Protein AF-A0A257LZZ6-F1 (afdb_monomer_lite)

Foldseek 3Di:
DKDWADDDDDDPKTWTGDQPDTDDIDQQFDKDWPFQLLLLLLLQLVLVCVVVVLDDQQDFLCVLVVVCVPPPQNRRAGLQLLQQQQSQFDQCCPPQPPDQDQQNLVSLVPTDGRDGRQFARAHHQSSQSVSLVSVCSSVDPDAPLNSSQPVPQVLLPHHSFQFDDHNVRRGRSRTTGMGGNVSSVSSSSCVLQLLVQHHGSNGGSVSSCSQQQYGLNARQGGSQKGFQQCLCQADADDVVVANPPTDGSVNRVRYGNHNVDDRRDIDRDRDPD

Secondary structure (DSSP, 8-state):
---EE---SS-S-EEEEETTEEEEEESTT--EE-GGGHHHHHHHHHHHHHHTTS--TTS-GGGT-GGGTT-TTGGG--HHHHHTT-S-B---HHHHHSS--S-HHHHHHTPPB-S-TTT-----HHHHHHHHHHHHHHHTTS-HHHHHIIIIIGGGTPPPPPB-B-TT--B-TTT-BEE-HHHHHHHHHHHHHHHTT--BTTB-HHHHHHHTPPPSS-TTEETTEEE-TTTTTSEE--SGGGTTTTPPHHHHHHEES-TTS-TT-EE------

pLDDT: mean 91.51, std 11.5, range [37.78, 98.88]

Radius of gyration: 17.65 Å; chains: 1; bounding box: 39×39×47 Å

Structure (mmCIF, N/CA/C/O backbone):
data_AF-A0A257LZZ6-F1
#
_entry.id   AF-A0A257LZZ6-F1
#
loop_
_atom_site.group_PDB
_atom_site.id
_atom_site.type_symbol
_atom_site.label_atom_id
_atom_site.label_alt_id
_atom_site.label_comp_id
_atom_site.label_asym_id
_atom_site.label_entity_id
_atom_site.label_seq_id
_atom_site.pdbx_PDB_ins_code
_atom_site.Cartn_x
_atom_site.Cartn_y
_atom_site.Cartn_z
_atom_site.occupancy
_atom_site.B_iso_or_equiv
_atom_site.auth_seq_id
_atom_site.auth_comp_id
_atom_site.auth_asym_id
_atom_site.auth_atom_id
_atom_site.pdbx_PDB_model_num
ATOM 1 N N . MET A 1 1 ? 8.844 -12.441 -16.580 1.00 43.81 1 MET A N 1
ATOM 2 C CA . MET A 1 1 ? 8.135 -11.161 -16.367 1.00 43.81 1 MET A CA 1
ATOM 3 C C . MET A 1 1 ? 9.007 -10.015 -16.877 1.00 43.81 1 MET A C 1
ATOM 5 O O . MET A 1 1 ? 10.135 -9.886 -16.414 1.00 43.81 1 MET A O 1
ATOM 9 N N . LEU A 1 2 ? 8.527 -9.254 -17.862 1.00 38.97 2 LEU A N 1
ATOM 10 C CA . LEU A 1 2 ? 9.162 -8.025 -18.355 1.00 38.97 2 LEU A CA 1
ATOM 11 C C . LEU A 1 2 ? 8.717 -6.875 -17.432 1.00 38.97 2 LEU A C 1
ATOM 13 O O . LEU A 1 2 ? 7.509 -6.648 -17.346 1.00 38.97 2 LEU A O 1
ATOM 17 N N . PRO A 1 3 ? 9.602 -6.164 -16.712 1.00 49.88 3 PRO A N 1
ATOM 18 C CA . PRO A 1 3 ? 9.219 -4.892 -16.119 1.00 49.88 3 PRO A CA 1
ATOM 19 C C . PRO A 1 3 ? 8.982 -3.904 -17.267 1.00 49.88 3 PRO A C 1
ATOM 21 O O . PRO A 1 3 ? 9.911 -3.546 -17.985 1.00 49.88 3 PRO A O 1
ATOM 24 N N . GLY A 1 4 ? 7.739 -3.489 -17.478 1.00 44.94 4 GLY A N 1
ATOM 25 C CA . GLY A 1 4 ? 7.390 -2.422 -18.410 1.00 44.94 4 GLY A CA 1
ATOM 26 C C . GLY A 1 4 ? 6.674 -1.318 -17.653 1.00 44.94 4 GLY A C 1
ATOM 27 O O . GLY A 1 4 ? 5.689 -1.585 -16.968 1.00 44.94 4 GLY A O 1
ATOM 28 N N . ILE A 1 5 ? 7.163 -0.087 -17.759 1.00 53.78 5 ILE A N 1
ATOM 29 C CA . ILE A 1 5 ? 6.427 1.101 -17.328 1.00 53.78 5 ILE A CA 1
ATOM 30 C C . ILE A 1 5 ? 5.729 1.623 -18.574 1.00 53.78 5 ILE A C 1
ATOM 32 O O . ILE A 1 5 ? 6.372 2.204 -19.446 1.00 53.78 5 ILE A O 1
ATOM 36 N N . ALA A 1 6 ? 4.425 1.386 -18.678 1.00 48.41 6 ALA A N 1
ATOM 37 C CA . ALA A 1 6 ? 3.605 1.979 -19.723 1.00 48.41 6 ALA A CA 1
ATOM 38 C C . ALA A 1 6 ? 3.089 3.338 -19.238 1.00 48.41 6 ALA A C 1
ATOM 40 O O . ALA A 1 6 ? 2.441 3.423 -18.196 1.00 48.41 6 ALA A O 1
ATOM 41 N N . ALA A 1 7 ? 3.372 4.402 -19.988 1.00 42.12 7 ALA A N 1
ATOM 42 C CA . ALA A 1 7 ? 2.727 5.690 -19.782 1.00 42.12 7 ALA A CA 1
ATOM 43 C C . ALA A 1 7 ? 1.395 5.706 -20.544 1.00 42.12 7 ALA A C 1
ATOM 45 O O . ALA A 1 7 ? 1.380 5.765 -21.771 1.00 42.12 7 ALA A O 1
ATOM 46 N N . GLY A 1 8 ? 0.283 5.669 -19.815 1.00 37.78 8 GLY A N 1
ATOM 47 C CA . GLY A 1 8 ? -1.014 6.144 -20.291 1.00 37.78 8 GLY A CA 1
ATOM 48 C C . GLY A 1 8 ? -1.384 7.406 -19.513 1.00 37.78 8 GLY A C 1
ATOM 49 O O . GLY A 1 8 ? -1.140 7.461 -18.314 1.00 37.78 8 GLY A O 1
ATOM 50 N N . PHE A 1 9 ? -1.931 8.419 -20.190 1.00 42.53 9 PHE A N 1
ATOM 51 C CA . PHE A 1 9 ? -2.562 9.603 -19.577 1.00 42.53 9 PHE A CA 1
ATOM 52 C C . PHE A 1 9 ? -1.667 10.472 -18.662 1.00 42.53 9 PHE A C 1
ATOM 54 O O . PHE A 1 9 ? -1.908 10.611 -17.469 1.00 42.53 9 PHE A O 1
ATOM 61 N N . GLY A 1 10 ? -0.654 11.134 -19.236 1.00 51.00 10 GLY A N 1
ATOM 62 C CA . GLY A 1 10 ? 0.081 12.214 -18.547 1.00 51.00 10 GLY A CA 1
ATOM 63 C C . GLY A 1 10 ? 1.416 11.822 -17.904 1.00 51.00 10 GLY A C 1
ATOM 64 O O . GLY A 1 10 ? 2.050 12.652 -17.250 1.00 51.00 10 GLY A O 1
ATOM 65 N N . GLY A 1 11 ? 1.885 10.588 -18.116 1.00 61.97 11 GLY A N 1
ATOM 66 C CA . GLY A 1 11 ? 3.242 10.180 -17.746 1.00 61.97 11 GLY A CA 1
ATOM 67 C C . GLY A 1 11 ? 4.305 11.015 -18.471 1.00 61.97 11 GLY A C 1
ATOM 68 O O . GLY A 1 11 ? 4.226 11.226 -19.679 1.00 61.97 11 GLY A O 1
ATOM 69 N N . LYS A 1 12 ? 5.322 11.485 -17.739 1.00 73.12 12 LYS A N 1
ATOM 70 C CA . LYS A 1 12 ? 6.423 12.288 -18.305 1.00 73.12 12 LYS A CA 1
ATOM 71 C C . LYS A 1 12 ? 7.475 11.453 -19.051 1.00 73.12 12 LYS A C 1
ATOM 73 O O . LYS A 1 12 ? 8.358 12.033 -19.679 1.00 73.12 12 LYS A O 1
ATOM 78 N N . GLY A 1 13 ? 7.384 10.123 -18.986 1.00 85.62 13 GLY A N 1
ATOM 79 C CA . GLY A 1 13 ? 8.304 9.173 -19.608 1.00 85.62 13 GLY A CA 1
ATOM 80 C C . GLY A 1 13 ? 7.846 7.722 -19.450 1.00 85.62 13 GLY A C 1
ATOM 81 O O . GLY A 1 13 ? 6.865 7.447 -18.760 1.00 85.62 13 GLY A O 1
ATOM 82 N N . TRP A 1 14 ? 8.555 6.802 -20.100 1.00 87.75 14 TRP A N 1
ATOM 83 C CA . TRP A 1 14 ? 8.301 5.361 -20.068 1.00 87.75 14 TRP A CA 1
ATOM 84 C C . TRP A 1 14 ? 9.595 4.588 -20.320 1.00 87.75 14 TRP A C 1
ATOM 86 O O . TRP A 1 14 ? 10.552 5.124 -20.879 1.00 87.75 14 TRP A O 1
ATOM 96 N N . ALA A 1 15 ? 9.631 3.324 -19.910 1.00 88.81 15 ALA A N 1
ATOM 97 C CA . ALA A 1 15 ? 10.738 2.432 -20.222 1.00 88.81 15 ALA A CA 1
ATOM 98 C C . ALA A 1 15 ? 10.298 0.970 -20.161 1.00 88.81 15 ALA A C 1
ATOM 100 O O . ALA A 1 15 ? 9.385 0.596 -19.419 1.00 88.81 15 ALA A O 1
ATOM 101 N N . LEU A 1 16 ? 10.961 0.150 -20.967 1.00 88.19 16 LEU A N 1
ATOM 102 C CA . LEU A 1 16 ? 10.727 -1.277 -21.090 1.00 88.19 16 LEU A CA 1
ATOM 103 C C . LEU A 1 16 ? 12.028 -2.031 -20.828 1.00 88.19 16 LEU A C 1
ATOM 105 O O . LEU A 1 16 ? 13.068 -1.736 -21.425 1.00 88.19 16 LEU A O 1
ATOM 109 N N . TRP A 1 17 ? 11.948 -3.034 -19.961 1.00 84.94 17 TRP A N 1
ATOM 110 C CA . TRP A 1 17 ? 13.055 -3.916 -19.633 1.00 84.94 17 TRP A CA 1
ATOM 111 C C . TRP A 1 17 ? 12.741 -5.361 -19.998 1.00 84.94 17 TRP A C 1
ATOM 113 O O . TRP A 1 17 ? 11.635 -5.858 -19.785 1.00 84.94 17 TRP A O 1
ATOM 123 N N . GLU A 1 18 ? 13.772 -6.058 -20.461 1.00 82.69 18 GLU A N 1
ATOM 124 C CA . GLU A 1 18 ? 13.825 -7.506 -20.557 1.00 82.69 18 GLU A CA 1
ATOM 125 C C . GLU A 1 18 ? 14.907 -8.040 -19.616 1.00 82.69 18 GLU A C 1
ATOM 127 O O . GLU A 1 18 ? 16.107 -7.810 -19.784 1.00 82.69 18 GLU A O 1
ATOM 132 N N . GLY A 1 19 ? 14.471 -8.710 -18.547 1.00 77.31 19 GLY A N 1
ATOM 133 C CA . GLY A 1 19 ? 15.362 -9.096 -17.458 1.00 77.31 19 GLY A CA 1
ATOM 134 C C . GLY A 1 19 ? 16.025 -7.871 -16.818 1.00 77.31 19 GLY A C 1
ATOM 135 O O . GLY A 1 19 ? 15.362 -7.071 -16.159 1.00 77.31 19 GLY A O 1
ATOM 136 N N . ARG A 1 20 ? 17.346 -7.743 -16.984 1.00 76.19 20 ARG A N 1
ATOM 137 C CA . ARG A 1 20 ? 18.128 -6.580 -16.518 1.00 76.19 20 ARG A CA 1
ATOM 138 C C . ARG A 1 20 ? 18.407 -5.562 -17.624 1.00 76.19 20 ARG A C 1
ATOM 140 O O . ARG A 1 20 ? 18.833 -4.453 -17.317 1.00 76.19 20 ARG A O 1
ATOM 147 N N . SER A 1 21 ? 18.177 -5.932 -18.878 1.00 82.81 21 SER A N 1
ATOM 148 C CA . SER A 1 21 ? 18.483 -5.099 -20.032 1.00 82.81 21 SER A CA 1
ATOM 149 C C . SER A 1 21 ? 17.315 -4.175 -20.316 1.00 82.81 21 SER A C 1
ATOM 151 O O . SER A 1 21 ? 16.168 -4.606 -20.397 1.00 82.81 21 SER A O 1
ATOM 153 N N . ARG A 1 22 ? 17.600 -2.888 -20.474 1.00 88.00 22 ARG A N 1
ATOM 154 C CA . ARG A 1 22 ? 16.620 -1.936 -20.980 1.00 88.00 22 ARG A CA 1
ATOM 155 C C . ARG A 1 22 ? 16.595 -2.013 -22.499 1.00 88.00 22 ARG A C 1
ATOM 157 O O . ARG A 1 22 ? 17.650 -1.923 -23.118 1.00 88.00 22 ARG A O 1
ATOM 164 N N . ILE A 1 23 ? 15.409 -2.177 -23.073 1.00 92.06 23 ILE A N 1
ATOM 165 C CA . ILE A 1 23 ? 15.247 -2.396 -24.517 1.00 92.06 23 ILE A CA 1
ATOM 166 C C . ILE A 1 23 ? 14.602 -1.212 -25.235 1.00 92.06 23 ILE A C 1
ATOM 168 O O . ILE A 1 23 ? 14.800 -1.056 -26.435 1.00 92.06 23 ILE A O 1
ATOM 172 N N . ALA A 1 24 ? 13.870 -0.357 -24.517 1.00 88.69 24 ALA A N 1
ATOM 173 C CA . ALA A 1 24 ? 13.323 0.881 -25.061 1.00 88.69 24 ALA A CA 1
ATOM 174 C C . ALA A 1 24 ? 12.975 1.867 -23.937 1.00 88.69 24 ALA A C 1
ATOM 176 O O . ALA A 1 24 ? 12.648 1.443 -22.826 1.00 88.69 24 ALA A O 1
ATOM 177 N N . GLU A 1 25 ? 13.041 3.171 -24.214 1.00 91.38 25 GLU A N 1
ATOM 178 C CA . GLU A 1 25 ? 12.717 4.217 -23.240 1.00 91.38 25 GLU A CA 1
ATOM 179 C C . GLU A 1 25 ? 12.394 5.572 -23.871 1.00 91.38 25 GLU A C 1
ATOM 181 O O . GLU A 1 25 ? 12.735 5.852 -25.019 1.00 91.38 25 GLU A O 1
ATOM 186 N N . SER A 1 26 ? 11.786 6.435 -23.061 1.00 89.06 26 SER A N 1
ATOM 187 C CA . SER A 1 26 ? 11.644 7.868 -23.291 1.00 89.06 26 SER A CA 1
ATOM 188 C C . SER A 1 26 ? 11.644 8.596 -21.951 1.00 89.06 26 SER A C 1
ATOM 190 O O . SER A 1 26 ? 10.896 8.224 -21.048 1.00 89.06 26 SER A O 1
ATOM 192 N N . ASN A 1 27 ? 12.421 9.678 -21.835 1.00 87.69 27 ASN A N 1
ATOM 193 C CA . ASN A 1 27 ? 12.464 10.550 -20.653 1.00 87.69 27 ASN A CA 1
ATOM 194 C C . ASN A 1 27 ? 12.673 9.796 -19.326 1.00 87.69 27 ASN A C 1
ATOM 196 O O . ASN A 1 27 ? 11.967 10.017 -18.343 1.00 87.69 27 ASN A O 1
ATOM 200 N N . LEU A 1 28 ? 13.664 8.908 -19.296 1.00 86.19 28 LEU A N 1
ATOM 201 C CA . LEU A 1 28 ? 13.936 8.010 -18.176 1.00 86.19 28 LEU A CA 1
ATOM 202 C C . LEU A 1 28 ? 14.071 8.715 -16.807 1.00 86.19 28 LEU A C 1
ATOM 204 O O . LEU A 1 28 ? 13.605 8.224 -15.780 1.00 86.19 28 LEU A O 1
ATOM 208 N N . PHE A 1 29 ? 14.712 9.880 -16.787 1.00 88.06 29 PHE A N 1
ATOM 209 C CA . PHE A 1 29 ? 14.964 10.637 -15.557 1.00 88.06 29 PHE A CA 1
ATOM 210 C C . PHE A 1 29 ? 13.893 11.693 -15.271 1.00 88.06 29 PHE A C 1
ATOM 212 O O . PHE A 1 29 ? 14.046 12.498 -14.353 1.00 88.06 29 PHE A O 1
ATOM 219 N N . ALA A 1 30 ? 12.800 11.716 -16.040 1.00 84.94 30 ALA A N 1
ATOM 220 C CA . ALA A 1 30 ? 11.690 12.598 -15.730 1.00 84.94 30 ALA A CA 1
ATOM 221 C C . ALA A 1 30 ? 11.064 12.185 -14.396 1.00 84.94 30 ALA A C 1
ATOM 223 O O . ALA A 1 30 ? 10.557 11.075 -14.253 1.00 84.94 30 ALA A O 1
ATOM 224 N N . SER A 1 31 ? 11.101 13.105 -13.433 1.00 84.94 31 SER A N 1
ATOM 225 C CA . SER A 1 31 ? 10.507 12.922 -12.112 1.00 84.94 31 SER A CA 1
ATOM 226 C C . SER A 1 31 ? 9.092 13.498 -12.051 1.00 84.94 31 SER A C 1
ATOM 228 O O . SER A 1 31 ? 8.773 14.546 -12.644 1.00 84.94 31 SER A O 1
ATOM 230 N N . GLY A 1 32 ? 8.220 12.812 -11.324 1.00 86.56 32 GLY A N 1
ATOM 231 C CA . GLY A 1 32 ? 6.873 13.278 -11.049 1.00 86.56 32 GLY A CA 1
ATOM 232 C C . GLY A 1 32 ? 6.131 12.398 -10.050 1.00 86.56 32 GLY A C 1
ATOM 233 O O . GLY A 1 32 ? 6.636 11.348 -9.647 1.00 86.56 32 GLY A O 1
ATOM 234 N N . PRO A 1 33 ? 4.919 12.820 -9.655 1.00 87.94 33 PRO A N 1
ATOM 235 C CA . PRO A 1 33 ? 4.081 12.045 -8.755 1.00 87.94 33 PRO A CA 1
ATOM 236 C C . PRO A 1 33 ? 3.742 10.694 -9.382 1.00 87.94 33 PRO A C 1
ATOM 238 O O . PRO A 1 33 ? 3.198 10.632 -10.482 1.00 87.94 33 PRO A O 1
ATOM 241 N N . ILE A 1 34 ? 4.011 9.612 -8.651 1.00 87.81 34 ILE A N 1
ATOM 242 C CA . ILE A 1 34 ? 3.671 8.244 -9.079 1.00 87.81 34 ILE A CA 1
ATOM 243 C C . ILE A 1 34 ? 2.278 7.803 -8.617 1.00 87.81 34 ILE A C 1
ATOM 245 O O . ILE A 1 34 ? 1.875 6.656 -8.813 1.00 87.81 34 ILE A O 1
ATOM 249 N N . LEU A 1 35 ? 1.535 8.721 -7.990 1.00 89.94 35 LEU A N 1
ATOM 250 C CA . LEU A 1 35 ? 0.155 8.530 -7.554 1.00 89.94 35 LEU A CA 1
ATOM 251 C C . LEU A 1 35 ? -0.004 7.195 -6.806 1.00 89.94 35 LEU A C 1
ATOM 253 O O . LEU A 1 35 ? 0.778 6.889 -5.902 1.00 89.94 35 LEU A O 1
ATOM 257 N N . SER A 1 36 ? -0.997 6.388 -7.177 1.00 92.19 36 SER A N 1
ATOM 258 C CA . SER A 1 36 ? -1.333 5.134 -6.500 1.00 92.19 36 SER A CA 1
ATOM 259 C C . SER A 1 36 ? -0.237 4.066 -6.508 1.00 92.19 36 SER A C 1
ATOM 261 O O . SER A 1 36 ? -0.318 3.149 -5.692 1.00 92.19 36 SER A O 1
ATOM 263 N N . ILE A 1 37 ? 0.823 4.201 -7.312 1.00 92.25 37 ILE A N 1
ATOM 264 C CA . ILE A 1 37 ? 1.996 3.318 -7.222 1.00 92.25 37 ILE A CA 1
ATOM 265 C C . ILE A 1 37 ? 2.671 3.448 -5.840 1.00 92.25 37 ILE A C 1
ATOM 267 O O . ILE A 1 37 ? 3.231 2.470 -5.342 1.00 92.25 37 ILE A O 1
ATOM 271 N N . THR A 1 38 ? 2.522 4.601 -5.165 1.00 94.69 38 THR A N 1
ATOM 272 C CA . THR A 1 38 ? 3.013 4.872 -3.795 1.00 94.69 38 THR A CA 1
ATOM 273 C C . THR A 1 38 ? 2.635 3.770 -2.798 1.00 94.69 38 THR A C 1
ATOM 275 O O . THR A 1 38 ? 3.427 3.408 -1.928 1.00 94.69 38 THR A O 1
ATOM 278 N N . LYS A 1 39 ? 1.447 3.180 -2.959 1.00 96.44 39 LYS A N 1
ATOM 279 C CA . LYS A 1 39 ? 0.910 2.095 -2.122 1.00 96.44 39 LYS A CA 1
ATOM 280 C C . LYS A 1 39 ? 1.840 0.879 -2.057 1.00 96.44 39 LYS A C 1
ATOM 282 O O . LYS A 1 39 ? 1.891 0.169 -1.057 1.00 96.44 39 LYS A O 1
ATOM 287 N N . THR A 1 40 ? 2.624 0.667 -3.106 1.00 94.81 40 THR A N 1
ATOM 288 C CA . THR A 1 40 ? 3.580 -0.438 -3.188 1.00 94.81 40 THR A CA 1
ATOM 289 C C . THR A 1 40 ? 4.784 -0.226 -2.269 1.00 94.81 40 THR A C 1
ATOM 291 O O . THR A 1 40 ? 5.253 -1.176 -1.644 1.00 94.81 40 THR A O 1
ATOM 294 N N . LEU A 1 41 ? 5.240 1.025 -2.112 1.00 95.75 41 LEU A N 1
ATOM 295 C CA . LEU A 1 41 ? 6.268 1.382 -1.127 1.00 95.75 41 LEU A CA 1
ATOM 296 C C . LEU A 1 41 ? 5.746 1.173 0.300 1.00 95.75 41 LEU A C 1
ATOM 298 O O . LEU A 1 41 ? 6.465 0.651 1.148 1.00 95.75 41 LEU A O 1
ATOM 302 N N . ALA A 1 42 ? 4.473 1.501 0.548 1.00 96.75 42 ALA A N 1
ATOM 303 C CA . ALA A 1 42 ? 3.820 1.213 1.822 1.00 96.75 42 ALA A CA 1
ATOM 304 C C . ALA A 1 42 ? 3.748 -0.299 2.113 1.00 96.75 42 ALA A C 1
ATOM 306 O O . ALA A 1 42 ? 4.026 -0.714 3.235 1.00 96.75 42 ALA A O 1
ATOM 307 N N . GLY A 1 43 ? 3.454 -1.138 1.112 1.00 98.00 43 GLY A N 1
ATOM 308 C CA . GLY A 1 43 ? 3.512 -2.598 1.258 1.00 98.00 43 GLY A CA 1
ATOM 309 C C . GLY A 1 43 ? 4.906 -3.105 1.657 1.00 98.00 43 GLY A C 1
ATOM 310 O O . GLY A 1 43 ? 5.042 -3.923 2.568 1.00 98.00 43 GLY A O 1
ATOM 311 N N . LEU A 1 44 ? 5.969 -2.572 1.049 1.00 98.06 44 LEU A N 1
ATOM 312 C CA . LEU A 1 44 ? 7.342 -2.887 1.461 1.00 98.06 44 LEU A CA 1
ATOM 313 C C . LEU A 1 44 ? 7.642 -2.400 2.892 1.00 98.06 44 LEU A C 1
ATOM 315 O O . LEU A 1 44 ? 8.261 -3.125 3.668 1.00 98.06 44 LEU A O 1
ATOM 319 N N . ALA A 1 45 ? 7.149 -1.224 3.287 1.00 97.94 45 ALA A N 1
ATOM 320 C CA . ALA A 1 45 ? 7.300 -0.724 4.656 1.00 97.94 45 ALA A CA 1
ATOM 321 C C . ALA A 1 45 ? 6.638 -1.655 5.684 1.00 97.94 45 ALA A C 1
ATOM 323 O O . ALA A 1 45 ? 7.264 -2.019 6.679 1.00 97.94 45 ALA A O 1
ATOM 324 N N . VAL A 1 46 ? 5.414 -2.119 5.405 1.00 98.75 46 VAL A N 1
ATOM 325 C CA . VAL A 1 46 ? 4.739 -3.127 6.237 1.00 98.75 46 VAL A CA 1
ATOM 326 C C . VAL A 1 46 ? 5.548 -4.421 6.287 1.00 98.75 46 VAL A C 1
ATOM 328 O O . VAL A 1 46 ? 5.710 -4.998 7.355 1.00 98.75 46 VAL A O 1
ATOM 331 N N . THR A 1 47 ? 6.115 -4.855 5.160 1.00 98.75 47 THR A N 1
ATOM 332 C CA . THR A 1 47 ? 6.950 -6.067 5.103 1.00 98.75 47 THR A CA 1
ATOM 333 C C . THR A 1 47 ? 8.131 -5.982 6.073 1.00 98.75 47 THR A C 1
ATOM 335 O O . THR A 1 47 ? 8.400 -6.947 6.784 1.00 98.75 47 THR A O 1
ATOM 338 N N . ARG A 1 48 ? 8.797 -4.821 6.176 1.00 98.19 48 ARG A N 1
ATOM 339 C CA . ARG A 1 48 ? 9.870 -4.597 7.165 1.00 98.19 48 ARG A CA 1
ATOM 340 C C . ARG A 1 48 ? 9.374 -4.688 8.602 1.00 98.19 48 ARG A C 1
ATOM 342 O O . ARG A 1 48 ? 10.022 -5.329 9.423 1.00 98.19 48 ARG A O 1
ATOM 349 N N . LEU A 1 49 ? 8.249 -4.041 8.894 1.00 98.56 49 LEU A N 1
ATOM 350 C CA . LEU A 1 49 ? 7.698 -3.964 10.248 1.00 98.56 49 LEU A CA 1
ATOM 351 C C . LEU A 1 49 ? 7.081 -5.288 10.721 1.00 98.56 49 LEU A C 1
ATOM 353 O O . LEU A 1 49 ? 7.007 -5.551 11.916 1.00 98.56 49 LEU A O 1
ATOM 357 N N . VAL A 1 50 ? 6.650 -6.145 9.798 1.00 98.75 50 VAL A N 1
ATOM 358 C CA . VAL A 1 50 ? 6.272 -7.524 10.127 1.00 98.75 50 VAL A CA 1
ATOM 359 C C . VAL A 1 50 ? 7.525 -8.368 10.359 1.00 98.75 50 VAL A C 1
ATOM 361 O O . VAL A 1 50 ? 7.601 -9.090 11.349 1.00 98.75 50 VAL A O 1
ATOM 364 N N . ALA A 1 51 ? 8.542 -8.242 9.498 1.00 98.19 51 ALA A N 1
ATOM 365 C CA . ALA A 1 51 ? 9.782 -9.013 9.609 1.00 98.19 51 ALA A CA 1
ATOM 366 C C . ALA A 1 51 ? 10.554 -8.761 10.914 1.00 98.19 51 ALA A C 1
ATOM 368 O O . ALA A 1 51 ? 11.178 -9.678 11.439 1.00 98.19 51 ALA A O 1
ATOM 369 N N . ASN A 1 52 ? 10.511 -7.539 11.452 1.00 96.81 52 ASN A N 1
ATOM 370 C CA . ASN A 1 52 ? 11.162 -7.198 12.720 1.00 96.81 52 ASN A CA 1
ATOM 371 C C . ASN A 1 52 ? 10.261 -7.403 13.958 1.00 96.81 52 ASN A C 1
ATOM 373 O O . ASN A 1 52 ? 10.684 -7.087 15.068 1.00 96.81 52 ASN A O 1
ATOM 377 N N . GLY A 1 53 ? 9.032 -7.902 13.780 1.00 97.75 53 GLY A N 1
ATOM 378 C CA . GLY A 1 53 ? 8.081 -8.139 14.866 1.00 97.75 53 GLY A CA 1
ATOM 379 C C . GLY A 1 53 ? 7.425 -6.883 15.457 1.00 97.75 53 GLY A C 1
ATOM 380 O O . GLY A 1 53 ? 6.773 -6.987 16.493 1.00 97.75 53 GLY A O 1
ATOM 381 N N . ALA A 1 54 ? 7.559 -5.706 14.832 1.00 97.88 54 ALA A N 1
ATOM 382 C CA . ALA A 1 54 ? 6.936 -4.465 15.310 1.00 97.88 54 ALA A CA 1
ATOM 383 C C . ALA A 1 54 ? 5.408 -4.433 15.111 1.00 97.88 54 ALA A C 1
ATOM 385 O O . ALA A 1 54 ? 4.702 -3.681 15.790 1.00 97.88 54 ALA A O 1
ATOM 386 N N . MET A 1 55 ? 4.888 -5.231 14.177 1.00 98.25 55 MET A N 1
ATOM 387 C CA . MET A 1 55 ? 3.454 -5.375 13.935 1.00 98.25 55 MET A CA 1
ATOM 388 C C . MET A 1 55 ? 3.090 -6.763 13.401 1.00 98.25 55 MET A C 1
ATOM 390 O O . MET A 1 55 ? 3.930 -7.487 12.869 1.00 98.25 55 MET A O 1
ATOM 394 N N . SER A 1 56 ? 1.803 -7.098 13.474 1.00 98.62 56 SER A N 1
ATOM 395 C CA . SER A 1 56 ? 1.205 -8.255 12.803 1.00 98.62 56 SER A CA 1
ATOM 396 C C . SER A 1 56 ? 0.116 -7.803 11.835 1.00 98.62 56 SER A C 1
ATOM 398 O O . SER A 1 56 ? -0.605 -6.841 12.081 1.00 98.62 56 SER A O 1
ATOM 400 N N . LEU A 1 57 ? -0.050 -8.515 10.721 1.00 98.81 57 LEU A N 1
ATOM 401 C CA . LEU A 1 57 ? -1.097 -8.205 9.742 1.00 98.81 57 LEU A CA 1
ATOM 402 C C . LEU A 1 57 ? -2.516 -8.419 10.285 1.00 98.81 57 LEU A C 1
ATOM 404 O O . LEU A 1 57 ? -3.462 -7.802 9.788 1.00 98.81 57 LEU A O 1
ATOM 408 N N . ASP A 1 58 ? -2.659 -9.268 11.300 1.00 98.62 58 ASP A N 1
ATOM 409 C CA . ASP A 1 58 ? -3.946 -9.684 11.858 1.00 98.62 58 ASP A CA 1
ATOM 410 C C . ASP A 1 58 ? -4.224 -9.104 13.253 1.00 98.62 58 ASP A C 1
ATOM 412 O O . ASP A 1 58 ? -5.269 -9.398 13.841 1.00 98.62 58 ASP A O 1
ATOM 416 N N . GLU A 1 59 ? -3.339 -8.241 13.769 1.00 98.62 59 GLU A N 1
ATOM 417 C CA . GLU A 1 59 ? -3.613 -7.503 15.004 1.00 98.62 59 GLU A CA 1
ATOM 418 C C . GLU A 1 59 ? -4.784 -6.531 14.826 1.00 98.62 59 GLU A C 1
ATOM 420 O O . GLU A 1 59 ? -5.093 -6.076 13.716 1.00 98.62 59 GLU A O 1
ATOM 425 N N . LYS A 1 60 ? -5.461 -6.205 15.929 1.00 98.38 60 LYS A N 1
ATOM 426 C CA . LYS A 1 60 ? -6.562 -5.250 15.890 1.00 98.38 60 LYS A CA 1
ATOM 427 C C . LYS A 1 60 ? -6.003 -3.839 15.937 1.00 98.38 60 LYS A C 1
ATOM 429 O O . LYS A 1 60 ? -5.316 -3.455 16.875 1.00 98.38 60 LYS A O 1
ATOM 434 N N . LEU A 1 61 ? -6.371 -3.020 14.951 1.00 98.50 61 LEU A N 1
ATOM 435 C CA . LEU A 1 61 ? -5.927 -1.623 14.905 1.00 98.50 61 LEU A CA 1
ATOM 436 C C . LEU A 1 61 ? -6.357 -0.832 16.148 1.00 98.50 61 LEU A C 1
ATOM 438 O O . LEU A 1 61 ? -5.676 0.109 16.539 1.00 98.50 61 LEU A O 1
ATOM 442 N N . VAL A 1 62 ? -7.452 -1.237 16.795 1.00 98.12 62 VAL A N 1
ATOM 443 C CA . VAL A 1 62 ? -7.967 -0.633 18.033 1.00 98.12 62 VAL A CA 1
ATOM 444 C C . VAL A 1 62 ? -6.987 -0.682 19.206 1.00 98.12 62 VAL A C 1
ATOM 446 O O . VAL A 1 62 ? -7.048 0.177 20.085 1.00 98.12 62 VAL A O 1
ATOM 449 N N . ASP A 1 63 ? -6.045 -1.627 19.197 1.00 97.50 63 ASP A N 1
ATOM 450 C CA . ASP A 1 63 ? -4.996 -1.712 20.215 1.00 97.50 63 ASP A CA 1
ATOM 451 C C . ASP A 1 63 ? -4.018 -0.528 20.100 1.00 97.50 63 ASP A C 1
ATOM 453 O O . ASP A 1 63 ? -3.413 -0.111 21.084 1.00 97.50 63 ASP A O 1
ATOM 457 N N . THR A 1 64 ? -3.916 0.068 18.904 1.00 98.12 64 THR A N 1
ATOM 458 C CA . THR A 1 64 ? -3.126 1.279 18.605 1.00 98.12 64 THR A CA 1
ATOM 459 C C . THR A 1 64 ? -4.000 2.541 18.461 1.00 98.12 64 THR A C 1
ATOM 461 O O . THR A 1 64 ? -3.528 3.667 18.648 1.00 98.12 64 THR A O 1
ATOM 464 N N . PHE A 1 65 ? -5.288 2.372 18.155 1.00 97.88 65 PHE A N 1
ATOM 465 C CA . PHE A 1 65 ? -6.288 3.429 17.993 1.00 97.88 65 PHE A CA 1
ATOM 466 C C . PHE A 1 65 ? -7.331 3.366 19.117 1.00 97.88 65 PHE A C 1
ATOM 468 O O . PHE A 1 65 ? -8.439 2.858 18.903 1.00 97.88 65 PHE A O 1
ATOM 475 N N . PRO A 1 66 ? -7.022 3.878 20.326 1.00 94.56 66 PRO A N 1
ATOM 476 C CA . PRO A 1 66 ? -7.976 3.899 21.434 1.00 94.56 66 PRO A CA 1
ATOM 477 C C . PRO A 1 66 ? -9.292 4.610 21.085 1.00 94.56 66 PRO A C 1
ATOM 479 O O . PRO A 1 66 ? -10.330 4.286 21.658 1.00 94.56 66 PRO A O 1
ATOM 482 N N . GLU A 1 67 ? -9.274 5.523 20.112 1.00 95.31 67 GLU A N 1
ATOM 483 C CA . GLU A 1 67 ? -10.444 6.230 19.588 1.00 95.31 67 GLU A CA 1
ATOM 484 C C . GLU A 1 67 ? -11.477 5.295 18.933 1.00 95.31 67 GLU A C 1
ATOM 486 O O . GLU A 1 67 ? -12.627 5.684 18.749 1.00 95.31 67 GLU A O 1
ATOM 491 N N . TRP A 1 68 ? -11.092 4.067 18.574 1.00 97.62 68 TRP A N 1
ATOM 492 C CA . TRP A 1 68 ? -11.981 3.062 17.982 1.00 97.62 68 TRP A CA 1
ATOM 493 C C . TRP A 1 68 ? -12.513 2.045 19.005 1.00 97.62 68 TRP A C 1
ATOM 495 O O . TRP A 1 68 ? -13.291 1.170 18.628 1.00 97.62 68 TRP A O 1
ATOM 505 N N . LYS A 1 69 ? -12.137 2.138 20.293 1.00 95.88 69 LYS A N 1
ATOM 506 C CA . LYS A 1 69 ? -12.506 1.143 21.326 1.00 95.88 69 LYS A CA 1
ATOM 507 C C . LYS A 1 69 ? -14.011 0.982 21.523 1.00 95.88 69 LYS A C 1
ATOM 509 O O . LYS A 1 69 ? -14.469 -0.132 21.752 1.00 95.88 69 LYS A O 1
ATOM 514 N N . SER A 1 70 ? -14.771 2.070 21.439 1.00 96.00 70 SER A N 1
ATOM 515 C CA . SER A 1 70 ? -16.232 2.051 21.595 1.00 96.00 70 SER A CA 1
ATOM 516 C C . SER A 1 70 ? -16.985 1.728 20.301 1.00 96.00 70 SER A C 1
ATOM 518 O O . SER A 1 70 ? -18.197 1.525 20.338 1.00 96.00 70 SER A O 1
ATOM 520 N N . ASP A 1 71 ? -16.298 1.660 19.158 1.00 96.75 71 ASP A N 1
ATOM 521 C CA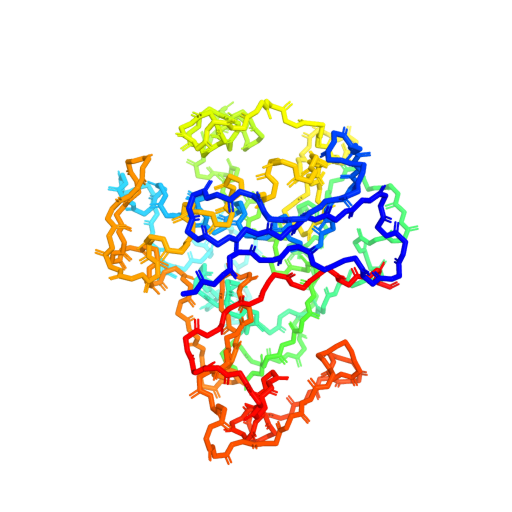 . ASP A 1 71 ? -16.904 1.352 17.866 1.00 96.75 71 ASP A CA 1
ATOM 522 C C . ASP A 1 71 ? -16.797 -0.155 17.590 1.00 96.75 71 ASP A C 1
ATOM 524 O O . ASP A 1 71 ? -15.744 -0.686 17.219 1.00 96.75 71 ASP A O 1
ATOM 528 N N . ALA A 1 72 ? -17.914 -0.865 17.767 1.00 95.75 72 ALA A N 1
ATOM 529 C CA . ALA A 1 72 ? -17.994 -2.317 17.596 1.00 95.75 72 ALA A CA 1
ATOM 530 C C . ALA A 1 72 ? -17.634 -2.798 16.174 1.00 95.75 72 ALA A C 1
ATOM 532 O O . ALA A 1 72 ? -17.298 -3.968 15.979 1.00 95.75 72 ALA A O 1
ATOM 533 N N . VAL A 1 73 ? -17.702 -1.919 15.170 1.00 97.06 73 VAL A N 1
ATOM 534 C CA . VAL A 1 73 ? -17.364 -2.253 13.785 1.00 97.06 73 VAL A CA 1
ATOM 535 C C . VAL A 1 73 ? -15.891 -1.949 13.514 1.00 97.06 73 VAL A C 1
ATOM 537 O O . VAL A 1 73 ? -15.161 -2.840 13.073 1.00 97.06 73 VAL A O 1
ATOM 540 N N . LYS A 1 74 ? -15.419 -0.732 13.816 1.00 97.50 74 LYS A N 1
ATOM 541 C CA . LYS A 1 74 ? -14.020 -0.331 13.576 1.00 97.50 74 LYS A CA 1
ATOM 542 C C . LYS A 1 74 ? -13.020 -1.127 14.406 1.00 97.50 74 LYS A C 1
ATOM 544 O O . LYS A 1 74 ? -11.934 -1.435 13.917 1.00 97.50 74 LYS A O 1
ATOM 549 N N . SER A 1 75 ? -13.399 -1.537 15.616 1.00 97.25 75 SER A N 1
ATOM 550 C CA . SER A 1 75 ? -12.565 -2.373 16.493 1.00 97.25 75 SER A CA 1
ATOM 551 C C . SER A 1 75 ? -12.163 -3.724 15.887 1.00 97.25 75 SER A C 1
ATOM 553 O O . SER A 1 75 ? -11.196 -4.344 16.326 1.00 97.25 75 SER A O 1
ATOM 555 N N . ARG A 1 76 ? -12.853 -4.181 14.834 1.00 98.12 76 ARG A N 1
ATOM 556 C CA . ARG A 1 76 ? -12.535 -5.433 14.135 1.00 98.12 76 ARG A CA 1
ATOM 557 C C . ARG A 1 76 ? -11.457 -5.298 13.059 1.00 98.12 76 ARG A C 1
ATOM 559 O O . ARG A 1 76 ? -10.950 -6.341 12.634 1.00 98.12 76 ARG A O 1
ATOM 566 N N . ILE A 1 77 ? -11.157 -4.080 12.598 1.00 98.75 77 ILE A N 1
ATOM 567 C CA . ILE A 1 77 ? -10.283 -3.821 11.445 1.00 98.75 77 ILE A CA 1
ATOM 568 C C . ILE A 1 77 ? -8.834 -4.214 11.775 1.00 98.75 77 ILE A C 1
ATOM 570 O O . ILE A 1 77 ? -8.341 -3.948 12.871 1.00 98.75 77 ILE A O 1
ATOM 574 N N . THR A 1 78 ? -8.154 -4.826 10.803 1.00 98.88 78 THR A N 1
ATOM 575 C CA . THR A 1 78 ? -6.735 -5.213 10.877 1.00 98.88 78 THR A CA 1
ATOM 576 C C . THR A 1 78 ? -5.913 -4.539 9.769 1.00 98.88 78 THR A C 1
ATOM 578 O O . THR A 1 78 ? -6.491 -4.121 8.755 1.00 98.88 78 THR A O 1
ATOM 581 N N . PRO A 1 79 ? -4.573 -4.464 9.890 1.00 98.88 79 PRO A N 1
ATOM 582 C CA . PRO A 1 79 ? -3.710 -4.006 8.799 1.00 98.88 79 PRO A CA 1
ATOM 583 C C . PRO A 1 79 ? -3.928 -4.775 7.488 1.00 98.88 79 PRO A C 1
ATOM 585 O O . PRO A 1 79 ? -3.970 -4.167 6.417 1.00 98.88 79 PRO A O 1
ATOM 588 N N . ARG A 1 80 ? -4.160 -6.095 7.554 1.00 98.88 80 ARG A N 1
ATOM 589 C CA . ARG A 1 80 ? -4.484 -6.928 6.384 1.00 98.88 80 ARG A CA 1
ATOM 590 C C . ARG A 1 80 ? -5.706 -6.411 5.630 1.00 98.88 80 ARG A C 1
ATOM 592 O O . ARG A 1 80 ? -5.672 -6.310 4.406 1.00 98.88 80 ARG A O 1
ATOM 599 N N . MET A 1 81 ? -6.763 -6.029 6.347 1.00 98.88 81 MET A N 1
ATOM 600 C CA . MET A 1 81 ? -7.975 -5.481 5.729 1.00 98.88 81 MET A CA 1
ATOM 601 C C . MET A 1 81 ? -7.729 -4.122 5.061 1.00 98.88 81 MET A C 1
ATOM 603 O O . MET A 1 81 ? -8.376 -3.819 4.061 1.00 98.88 81 MET A O 1
ATOM 607 N N . LEU A 1 82 ? -6.799 -3.304 5.571 1.00 98.81 82 LEU A N 1
ATOM 608 C CA . LEU A 1 82 ? -6.396 -2.060 4.903 1.00 98.81 82 LEU A CA 1
ATOM 609 C C . LEU A 1 82 ? -5.642 -2.354 3.599 1.00 98.81 82 LEU A C 1
ATOM 611 O O . LEU A 1 82 ? -5.992 -1.814 2.552 1.00 98.81 82 LEU A O 1
ATOM 615 N N . LEU A 1 83 ? -4.664 -3.263 3.636 1.00 98.81 83 LEU A N 1
ATOM 616 C CA . LEU A 1 83 ? -3.867 -3.665 2.467 1.00 98.81 83 LEU A CA 1
ATOM 617 C C . LEU A 1 83 ? -4.711 -4.331 1.372 1.00 98.81 83 LEU A C 1
ATOM 619 O O . LEU A 1 83 ? -4.411 -4.202 0.183 1.00 98.81 83 LEU A O 1
ATOM 623 N N . GLN A 1 84 ? -5.781 -5.019 1.767 1.00 98.75 84 GLN A N 1
ATOM 624 C CA . GLN A 1 84 ? -6.765 -5.628 0.872 1.00 98.75 84 GLN A CA 1
ATOM 625 C C . GLN A 1 84 ? -7.874 -4.661 0.440 1.00 98.75 84 GLN A C 1
ATOM 627 O O . GLN A 1 84 ? -8.660 -5.010 -0.434 1.00 98.75 84 GLN A O 1
ATOM 632 N N . GLN A 1 85 ? -7.933 -3.459 1.025 1.00 98.25 85 GLN A N 1
ATOM 633 C CA . GLN A 1 85 ? -8.998 -2.467 0.836 1.00 98.25 85 GLN A CA 1
ATOM 634 C C . GLN A 1 85 ? -10.406 -3.030 1.085 1.00 98.25 85 GLN A C 1
ATOM 636 O O . GLN A 1 85 ? -11.357 -2.806 0.336 1.00 98.25 85 GLN A O 1
ATOM 641 N N . THR A 1 86 ? -10.521 -3.785 2.177 1.00 98.75 86 THR A N 1
ATOM 642 C CA . THR A 1 86 ? -11.761 -4.388 2.674 1.00 98.75 86 THR A CA 1
ATOM 643 C C . THR A 1 86 ? -12.065 -3.961 4.107 1.00 98.75 86 THR A C 1
ATOM 645 O O . THR A 1 86 ? -12.766 -4.667 4.824 1.00 98.75 86 THR A O 1
ATOM 648 N N . SER A 1 87 ? -11.521 -2.840 4.593 1.00 98.50 87 SER A N 1
ATOM 649 C CA . SER A 1 87 ? -11.778 -2.405 5.977 1.00 98.50 87 SER A CA 1
ATOM 650 C C . SER A 1 87 ? -13.224 -1.976 6.221 1.00 98.50 87 SER A C 1
ATOM 652 O O . SER A 1 87 ? -13.644 -1.949 7.371 1.00 98.50 87 SER A O 1
ATOM 654 N N . GLY A 1 88 ? -13.965 -1.654 5.155 1.00 98.12 88 GLY A N 1
ATOM 655 C CA . GLY A 1 88 ? -15.346 -1.170 5.190 1.00 98.12 88 GLY A CA 1
ATOM 656 C C . GLY A 1 88 ? -15.494 0.327 5.476 1.00 98.12 88 GLY A C 1
ATOM 657 O O . GLY A 1 88 ? -16.615 0.814 5.609 1.00 98.12 88 GLY A O 1
ATOM 658 N N . LEU A 1 89 ? -14.381 1.062 5.562 1.00 98.06 89 LEU A N 1
ATOM 659 C CA . LEU A 1 89 ? -14.389 2.525 5.610 1.00 98.06 89 LEU A CA 1
ATOM 660 C C . LEU A 1 89 ? -14.879 3.101 4.279 1.00 98.06 89 LEU A C 1
ATOM 662 O O . LEU A 1 89 ? -14.629 2.528 3.220 1.00 98.06 89 LEU A O 1
ATOM 666 N N . ASP A 1 90 ? -15.518 4.268 4.334 1.00 96.75 90 ASP A N 1
ATOM 667 C CA . ASP A 1 90 ? -15.746 5.103 3.152 1.00 96.75 90 ASP A CA 1
ATOM 668 C C . ASP A 1 90 ? -14.422 5.307 2.379 1.00 96.75 90 ASP A C 1
ATOM 670 O O . ASP A 1 90 ? -13.355 5.407 2.991 1.00 96.75 90 ASP A O 1
ATOM 674 N N . ALA A 1 91 ? -14.465 5.352 1.041 1.00 94.06 91 ALA A N 1
ATOM 675 C CA . ALA A 1 91 ? -13.265 5.449 0.198 1.00 94.06 91 ALA A CA 1
ATOM 676 C C . ALA A 1 91 ? -12.455 6.732 0.476 1.00 94.06 91 ALA A C 1
ATOM 678 O O . ALA A 1 91 ? -11.235 6.770 0.285 1.00 94.06 91 ALA A O 1
ATOM 679 N N . GLY A 1 92 ? -13.124 7.780 0.968 1.00 92.56 92 GLY A N 1
ATOM 680 C CA . GLY A 1 92 ? -12.482 8.995 1.453 1.00 92.56 92 GLY A CA 1
ATOM 681 C C . GLY A 1 92 ? -11.979 9.941 0.360 1.00 92.56 92 GLY A C 1
ATOM 682 O O . GLY A 1 92 ? -11.321 10.919 0.703 1.00 92.56 92 GLY A O 1
ATOM 683 N N . SER A 1 93 ? -12.297 9.713 -0.922 1.00 86.31 93 SER A N 1
ATOM 684 C CA . SER A 1 93 ? -11.845 10.554 -2.047 1.00 86.31 93 SER A CA 1
ATOM 685 C C . SER A 1 93 ? -12.199 12.036 -1.850 1.00 86.31 93 SER A C 1
ATOM 687 O O . SER A 1 93 ? -11.345 12.911 -1.998 1.00 86.31 93 SER A O 1
ATOM 689 N N . SER A 1 94 ? -13.431 12.330 -1.413 1.00 86.00 94 SER A N 1
ATOM 690 C CA . SER A 1 94 ? -13.852 13.706 -1.111 1.00 86.00 94 SER A CA 1
ATOM 691 C C . SER A 1 94 ? -13.101 14.294 0.091 1.00 86.00 94 SER A C 1
ATOM 693 O O . SER A 1 94 ? -12.481 15.353 0.004 1.00 86.00 94 SER A O 1
ATOM 695 N N . ALA A 1 95 ? -13.082 13.565 1.208 1.00 89.12 95 ALA A N 1
ATOM 696 C CA . ALA A 1 95 ? -12.534 14.056 2.469 1.00 89.12 95 ALA A CA 1
ATOM 697 C C . ALA A 1 95 ? -11.003 14.214 2.468 1.00 89.12 95 ALA A C 1
ATOM 699 O O . ALA A 1 95 ? -10.489 15.069 3.187 1.00 89.12 95 ALA A O 1
ATOM 700 N N . LEU A 1 96 ? -10.281 13.392 1.696 1.00 91.00 96 LEU A N 1
ATOM 701 C CA . LEU A 1 96 ? -8.822 13.259 1.777 1.00 91.00 96 LEU A CA 1
ATOM 702 C C . LEU A 1 96 ? -8.056 13.899 0.611 1.00 91.00 96 LEU A C 1
ATOM 704 O O . LEU A 1 96 ? -6.848 14.099 0.754 1.00 91.00 96 LEU A O 1
ATOM 708 N N . TYR A 1 97 ? -8.710 14.227 -0.511 1.00 86.38 97 TYR A N 1
ATOM 709 C CA . TYR A 1 97 ? -8.032 14.802 -1.686 1.00 86.38 97 TYR A CA 1
ATOM 710 C C . TYR A 1 97 ? -8.429 16.237 -2.047 1.00 86.38 97 TYR A C 1
ATOM 712 O O . TYR A 1 97 ? -7.651 16.912 -2.712 1.00 86.38 97 TYR A O 1
ATOM 720 N N . HIS A 1 98 ? -9.579 16.746 -1.597 1.00 77.56 98 HIS A N 1
ATOM 721 C CA . HIS A 1 98 ? -10.116 18.011 -2.124 1.00 77.56 98 HIS A CA 1
ATOM 722 C C . HIS A 1 98 ? -9.467 19.285 -1.561 1.00 77.56 98 HIS A C 1
ATOM 724 O O . HIS A 1 98 ? -9.646 20.363 -2.123 1.00 77.56 98 HIS A O 1
ATOM 730 N N . ARG A 1 99 ? -8.733 19.203 -0.447 1.00 80.31 99 ARG A N 1
ATOM 731 C CA . ARG A 1 99 ? -8.076 20.368 0.163 1.00 80.31 99 ARG A CA 1
ATOM 732 C C . ARG A 1 99 ? -6.811 19.976 0.921 1.00 80.31 99 ARG A C 1
ATOM 734 O O . ARG A 1 99 ? -6.733 18.843 1.402 1.00 80.31 99 ARG A O 1
ATOM 741 N N . PRO A 1 100 ? -5.865 20.910 1.112 1.00 84.38 100 PRO A N 1
ATOM 742 C CA . PRO A 1 100 ? -4.816 20.744 2.107 1.00 84.38 100 PRO A CA 1
ATOM 743 C C . PRO A 1 100 ? -5.441 20.458 3.476 1.00 84.38 100 PRO A C 1
ATOM 745 O O . PRO A 1 100 ? -6.319 21.188 3.941 1.00 84.38 100 PRO A O 1
ATOM 748 N N . LEU A 1 101 ? -5.014 19.371 4.111 1.00 89.31 101 LEU A N 1
ATOM 749 C CA . LEU A 1 101 ? -5.466 18.993 5.444 1.00 89.31 101 LEU A CA 1
ATOM 750 C C . LEU A 1 101 ? -4.377 19.328 6.452 1.00 89.31 101 LEU A C 1
ATOM 752 O O . LEU A 1 101 ? -3.196 19.126 6.187 1.00 89.31 101 LEU A O 1
ATOM 756 N N . ALA A 1 102 ? -4.784 19.802 7.628 1.00 91.56 102 ALA A N 1
ATOM 757 C CA . ALA A 1 102 ? -3.859 19.967 8.741 1.00 91.56 102 ALA A CA 1
ATOM 758 C C . ALA A 1 102 ? -3.369 18.614 9.272 1.00 91.56 102 ALA A C 1
ATOM 760 O O . ALA A 1 102 ? -2.211 18.461 9.640 1.00 91.56 102 ALA A O 1
ATOM 761 N N . ASP A 1 103 ? -4.277 17.641 9.332 1.00 93.12 103 ASP A N 1
ATOM 762 C CA . ASP A 1 103 ? -4.056 16.349 9.965 1.00 93.12 103 ASP A CA 1
ATOM 763 C C . ASP A 1 103 ? -4.793 15.265 9.177 1.00 93.12 103 ASP A C 1
ATOM 765 O O . ASP A 1 103 ? -5.983 15.019 9.397 1.00 93.12 103 ASP A O 1
ATOM 769 N N . LYS A 1 104 ? -4.118 14.667 8.190 1.00 93.25 104 LYS A N 1
ATOM 770 C CA . LYS A 1 104 ? -4.775 13.712 7.285 1.00 93.25 104 LYS A CA 1
ATOM 771 C C . LYS A 1 104 ? -5.112 12.398 7.991 1.00 93.25 104 LYS A C 1
ATOM 773 O O . LYS A 1 104 ? -6.184 11.846 7.746 1.00 93.25 104 LYS A O 1
ATOM 778 N N . GLY A 1 105 ? -4.257 11.958 8.917 1.00 93.94 105 GLY A N 1
ATOM 779 C CA . GLY A 1 105 ? -4.488 10.779 9.756 1.00 93.94 105 GLY A CA 1
ATOM 780 C C . GLY A 1 105 ? -5.760 10.909 10.595 1.00 93.94 105 GLY A C 1
ATOM 781 O O . GLY A 1 105 ? -6.632 10.044 10.536 1.00 93.94 105 GLY A O 1
ATOM 782 N N . ARG A 1 106 ? -5.952 12.040 11.286 1.00 95.12 106 ARG A N 1
ATOM 783 C CA . ARG A 1 106 ? -7.172 12.311 12.066 1.00 95.12 106 ARG A CA 1
ATOM 784 C C . ARG A 1 106 ? -8.428 12.292 11.199 1.00 95.12 106 ARG A C 1
ATOM 786 O O . ARG A 1 106 ? -9.443 11.746 11.626 1.00 95.12 106 ARG A O 1
ATOM 793 N N . VAL A 1 107 ? -8.380 12.878 10.000 1.00 96.19 107 VAL A N 1
ATOM 794 C CA . VAL A 1 107 ? -9.517 12.840 9.063 1.00 96.19 107 VAL A CA 1
ATOM 795 C C . VAL A 1 107 ? -9.806 11.403 8.628 1.00 96.19 107 VAL A C 1
ATOM 797 O O . VAL A 1 107 ? -10.964 10.994 8.644 1.00 96.19 107 VAL A O 1
ATOM 800 N N . ALA A 1 108 ? -8.773 10.621 8.304 1.00 96.50 108 ALA A N 1
ATOM 801 C CA . ALA A 1 108 ? -8.918 9.228 7.896 1.00 96.50 108 ALA A CA 1
ATOM 802 C C . ALA A 1 108 ? -9.522 8.350 9.010 1.00 96.50 108 ALA A C 1
ATOM 804 O O . ALA A 1 108 ? -10.452 7.587 8.751 1.00 96.50 108 ALA A O 1
ATOM 805 N N . LEU A 1 109 ? -9.072 8.508 10.262 1.00 97.25 109 LEU A N 1
ATOM 806 C CA . LEU A 1 109 ? -9.615 7.779 11.418 1.00 97.25 109 LEU A CA 1
ATOM 807 C C . LEU A 1 109 ? -11.088 8.116 11.712 1.00 97.25 109 LEU A C 1
ATOM 809 O O . LEU A 1 109 ? -11.827 7.273 12.239 1.00 97.25 109 LEU A O 1
ATOM 813 N N . ALA A 1 110 ? -11.520 9.331 11.365 1.00 96.81 110 ALA A N 1
ATOM 814 C CA . ALA A 1 110 ? -12.882 9.820 11.566 1.00 96.81 110 ALA A CA 1
ATOM 815 C C . ALA A 1 110 ? -13.869 9.388 10.468 1.00 96.81 110 ALA A C 1
ATOM 817 O O . ALA A 1 110 ? -15.073 9.582 10.633 1.00 96.81 110 ALA A O 1
ATOM 818 N N . LEU A 1 111 ? -13.401 8.785 9.368 1.00 97.19 111 LEU A N 1
ATOM 819 C CA . LEU A 1 111 ? -14.281 8.327 8.293 1.00 97.19 111 LEU A CA 1
ATOM 820 C C . LEU A 1 111 ? -15.313 7.318 8.802 1.00 97.19 111 LEU A C 1
ATOM 822 O O . LEU A 1 111 ? -15.037 6.493 9.678 1.00 97.19 111 LEU A O 1
ATOM 826 N N . ARG A 1 112 ? -16.523 7.396 8.248 1.00 96.81 112 ARG A N 1
ATOM 827 C CA . ARG A 1 112 ? -17.615 6.480 8.581 1.00 96.81 112 ARG A CA 1
ATOM 828 C C . ARG A 1 112 ? -17.372 5.091 7.989 1.00 96.81 112 ARG A C 1
ATOM 830 O O . ARG A 1 112 ? -16.698 4.943 6.969 1.00 96.81 112 ARG A O 1
ATOM 837 N N . MET A 1 113 ? -17.997 4.096 8.604 1.00 97.81 113 MET A N 1
ATOM 838 C CA . MET A 1 113 ? -18.153 2.771 8.015 1.00 97.81 113 MET A CA 1
ATOM 839 C C . MET A 1 113 ? -19.294 2.795 6.993 1.00 97.81 113 MET A C 1
ATOM 841 O O . MET A 1 113 ? -20.326 3.422 7.230 1.00 97.81 113 MET A O 1
ATOM 845 N N . VAL A 1 114 ? -19.100 2.119 5.867 1.00 97.44 114 VAL A N 1
ATOM 846 C CA . VAL A 1 114 ? -20.106 1.944 4.805 1.00 97.44 114 VAL A CA 1
ATOM 847 C C . VAL A 1 114 ? -20.343 0.474 4.469 1.00 97.44 114 VAL A C 1
ATOM 849 O O . VAL A 1 114 ? -21.402 0.144 3.951 1.00 97.44 114 VAL A O 1
ATOM 852 N N . ASP A 1 115 ? -19.400 -0.402 4.822 1.00 97.25 115 ASP A N 1
ATOM 853 C CA . ASP A 1 115 ? -19.499 -1.851 4.668 1.00 97.25 115 ASP A CA 1
ATOM 854 C C . ASP A 1 115 ? -19.018 -2.549 5.954 1.00 97.25 115 ASP A C 1
ATOM 856 O O . ASP A 1 115 ? -18.331 -1.956 6.794 1.00 97.25 115 ASP A O 1
ATOM 860 N N . ALA A 1 116 ? -19.342 -3.834 6.116 1.00 97.75 116 ALA A N 1
ATOM 861 C CA . ALA A 1 116 ? -18.764 -4.629 7.193 1.00 97.75 116 ALA A CA 1
ATOM 862 C C . ALA A 1 116 ? -17.274 -4.928 6.900 1.00 97.75 116 ALA A C 1
ATOM 864 O O . ALA A 1 116 ? -16.921 -5.238 5.760 1.00 97.75 116 ALA A O 1
ATOM 865 N N . PRO A 1 117 ? -16.379 -4.912 7.907 1.00 98.38 117 PRO A N 1
ATOM 866 C CA . PRO A 1 117 ? -14.982 -5.287 7.703 1.00 98.38 117 PRO A CA 1
ATOM 867 C C . PRO A 1 117 ? -14.854 -6.681 7.077 1.00 98.38 117 PRO A C 1
ATOM 869 O O . PRO A 1 117 ? -15.361 -7.661 7.629 1.00 98.38 117 PRO A O 1
ATOM 872 N N . GLY A 1 118 ? -14.171 -6.749 5.936 1.00 97.88 118 GLY A N 1
ATOM 873 C CA . GLY A 1 118 ? -13.922 -7.946 5.135 1.00 97.88 118 GLY A CA 1
ATOM 874 C C . GLY A 1 118 ? -14.961 -8.240 4.047 1.00 97.88 118 GLY A C 1
ATOM 875 O O . GLY A 1 118 ? -14.694 -9.097 3.208 1.00 97.88 118 GLY A O 1
ATOM 876 N N . SER A 1 119 ? -16.120 -7.568 4.025 1.00 97.19 119 SER A N 1
ATOM 877 C CA . SER A 1 119 ? -17.238 -7.986 3.161 1.00 97.19 119 SER A CA 1
ATOM 878 C C . SER A 1 119 ? -17.164 -7.475 1.723 1.00 97.19 119 SER A C 1
ATOM 880 O O . SER A 1 119 ? -17.641 -8.150 0.816 1.00 97.19 119 SER A O 1
ATOM 882 N N . GLN A 1 120 ? -16.597 -6.289 1.507 1.00 97.62 120 GLN A N 1
ATOM 883 C CA . GLN A 1 120 ? -16.616 -5.599 0.218 1.00 97.62 120 GLN A CA 1
ATOM 884 C C . GLN A 1 120 ? -15.241 -4.994 -0.067 1.00 97.62 120 GLN A C 1
ATOM 886 O O . GLN A 1 120 ? -14.620 -4.402 0.814 1.00 97.62 120 GLN A O 1
ATOM 891 N N . PHE A 1 121 ? -14.767 -5.148 -1.303 1.00 98.31 121 PHE A N 1
ATOM 892 C CA . PHE A 1 121 ? -13.619 -4.402 -1.806 1.00 98.31 121 PHE A CA 1
ATOM 893 C C . PHE A 1 121 ? -14.081 -3.008 -2.217 1.00 98.31 121 PHE A C 1
ATOM 895 O O . PHE A 1 121 ? -15.005 -2.884 -3.027 1.00 98.31 121 PHE A O 1
ATOM 902 N N . ARG A 1 122 ? -13.438 -1.978 -1.673 1.00 97.19 122 ARG A N 1
ATOM 903 C CA . ARG A 1 122 ? -13.707 -0.576 -1.990 1.00 97.19 122 ARG A CA 1
ATOM 904 C C . ARG A 1 122 ? -12.377 0.134 -2.156 1.00 97.19 122 ARG A C 1
ATOM 906 O O . ARG A 1 122 ? -11.648 0.285 -1.189 1.00 97.19 122 ARG A O 1
ATOM 913 N N . TYR A 1 123 ? -12.050 0.546 -3.375 1.00 96.06 123 TYR A N 1
ATOM 914 C CA . TYR A 1 123 ? -10.785 1.229 -3.609 1.00 96.06 123 TYR A CA 1
ATOM 915 C C . TYR A 1 123 ? -10.858 2.675 -3.102 1.00 96.06 123 TYR A C 1
ATOM 917 O O . TYR A 1 123 ? -11.800 3.394 -3.425 1.00 96.06 123 TYR A O 1
ATOM 925 N N . GLY A 1 124 ? -9.882 3.119 -2.313 1.00 94.56 124 GLY A N 1
ATOM 926 C CA . GLY A 1 124 ? -9.912 4.442 -1.708 1.00 94.56 124 GLY A CA 1
ATOM 927 C C . GLY A 1 124 ? -8.634 4.849 -0.985 1.00 94.56 124 GLY A C 1
ATOM 928 O O . GLY A 1 124 ? -7.783 4.035 -0.619 1.00 94.56 124 GLY A O 1
ATOM 929 N N . ALA A 1 125 ? -8.511 6.154 -0.759 1.00 94.69 125 ALA A N 1
ATOM 930 C CA . ALA A 1 125 ? -7.417 6.753 -0.002 1.00 94.69 125 ALA A CA 1
ATOM 931 C C . ALA A 1 125 ? -7.452 6.343 1.474 1.00 94.69 125 ALA A C 1
ATOM 933 O O . ALA A 1 125 ? -6.404 6.175 2.095 1.00 94.69 125 ALA A O 1
ATOM 934 N N . SER A 1 126 ? -8.658 6.172 2.022 1.00 96.62 126 SER A N 1
ATOM 935 C CA . SER A 1 126 ? -8.904 5.948 3.448 1.00 96.62 126 SER A CA 1
ATOM 936 C C . SER A 1 126 ? -8.054 4.828 4.034 1.00 96.62 126 SER A C 1
ATOM 938 O O . SER A 1 126 ? -7.384 5.036 5.043 1.00 96.62 126 SER A O 1
ATOM 940 N N . HIS A 1 127 ? -8.003 3.676 3.366 1.00 97.88 127 HIS A N 1
ATOM 941 C CA . HIS A 1 127 ? -7.253 2.508 3.822 1.00 97.88 127 HIS A CA 1
ATOM 942 C C . HIS A 1 127 ? -5.764 2.808 4.026 1.00 97.88 127 HIS A C 1
ATOM 944 O O . HIS A 1 127 ? -5.155 2.357 4.994 1.00 97.88 127 HIS A O 1
ATOM 950 N N . TRP A 1 128 ? -5.190 3.604 3.128 1.00 97.69 128 TRP A N 1
ATOM 951 C CA . TRP A 1 128 ? -3.766 3.918 3.112 1.00 97.69 128 TRP A CA 1
ATOM 952 C C . TRP A 1 128 ? -3.405 5.032 4.082 1.00 97.69 128 TRP A C 1
ATOM 954 O O . TRP A 1 128 ? -2.350 4.967 4.699 1.00 97.69 128 TRP A O 1
ATOM 964 N N . GLU A 1 129 ? -4.274 6.022 4.269 1.00 97.44 129 GLU A N 1
ATOM 965 C CA . GLU A 1 129 ? -4.028 7.080 5.255 1.00 97.44 129 GLU A CA 1
ATOM 966 C C . GLU A 1 129 ? -4.262 6.589 6.693 1.00 97.44 129 GLU A C 1
ATOM 968 O O . GLU A 1 129 ? -3.545 6.992 7.605 1.00 97.44 129 GLU A O 1
ATOM 973 N N . VAL A 1 130 ? -5.196 5.650 6.905 1.00 98.44 130 VAL A N 1
ATOM 974 C CA . VAL A 1 130 ? -5.297 4.921 8.182 1.00 98.44 130 VAL A CA 1
ATOM 975 C C . VAL A 1 130 ? -4.052 4.063 8.409 1.00 98.44 130 VAL A C 1
ATOM 977 O O . VAL A 1 130 ? -3.527 4.045 9.520 1.00 98.44 130 VAL A O 1
ATOM 980 N N . LEU A 1 131 ? -3.548 3.379 7.373 1.00 98.69 131 LEU A N 1
ATOM 981 C CA . LEU A 1 131 ? -2.296 2.630 7.477 1.00 98.69 131 LEU A CA 1
ATOM 982 C C . LEU A 1 131 ? -1.127 3.566 7.816 1.00 98.69 131 LEU A C 1
ATOM 984 O O . LEU A 1 131 ? -0.323 3.225 8.671 1.00 98.69 131 LEU A O 1
ATOM 988 N N . ALA A 1 132 ? -1.060 4.757 7.218 1.00 97.62 132 ALA A N 1
ATOM 989 C CA . ALA A 1 132 ? -0.026 5.749 7.508 1.00 97.62 132 ALA A CA 1
ATOM 990 C C . ALA A 1 132 ? -0.017 6.144 8.990 1.00 97.62 132 ALA A C 1
ATOM 992 O O . ALA A 1 132 ? 1.022 6.094 9.642 1.00 97.62 132 ALA A O 1
ATOM 993 N N . GLU A 1 133 ? -1.190 6.471 9.534 1.00 97.81 133 GLU A N 1
ATOM 994 C CA . GLU A 1 133 ? -1.353 6.809 10.948 1.00 97.81 133 GLU A CA 1
ATOM 995 C C . GLU A 1 133 ? -1.001 5.621 11.859 1.00 97.81 133 GLU A C 1
ATOM 997 O O . GLU A 1 133 ? -0.332 5.797 12.875 1.00 97.81 133 GLU A O 1
ATOM 1002 N N . PHE A 1 134 ? -1.381 4.398 11.475 1.00 98.56 134 PHE A N 1
ATOM 1003 C CA . PHE A 1 134 ? -1.030 3.186 12.219 1.00 98.56 134 PHE A CA 1
ATOM 1004 C C . PHE A 1 134 ? 0.486 2.975 12.269 1.00 98.56 134 PHE A C 1
ATOM 1006 O O . PHE A 1 134 ? 1.053 2.826 13.351 1.00 98.56 134 PHE A O 1
ATOM 1013 N N . LEU A 1 135 ? 1.148 3.007 11.109 1.00 98.12 135 LEU A N 1
ATOM 1014 C CA . LEU A 1 135 ? 2.594 2.831 11.013 1.00 98.12 135 LEU A CA 1
ATOM 1015 C C . LEU A 1 135 ? 3.336 3.936 11.767 1.00 98.12 135 LEU A C 1
ATOM 1017 O O . LEU A 1 135 ? 4.279 3.639 12.492 1.00 98.12 135 LEU A O 1
ATOM 1021 N N . GLN A 1 136 ? 2.879 5.188 11.674 1.00 96.94 136 GLN A N 1
ATOM 1022 C CA . GLN A 1 136 ? 3.472 6.289 12.431 1.00 96.94 136 GLN A CA 1
ATOM 1023 C C . GLN A 1 136 ? 3.382 6.053 13.946 1.00 96.94 136 GLN A C 1
ATOM 1025 O O . GLN A 1 136 ? 4.369 6.254 14.649 1.00 96.94 136 GLN A O 1
ATOM 1030 N N . ARG A 1 137 ? 2.241 5.580 14.466 1.00 97.06 137 ARG A N 1
ATOM 1031 C CA . ARG A 1 137 ? 2.110 5.258 15.899 1.00 97.06 137 ARG A CA 1
ATOM 1032 C C . ARG A 1 137 ? 2.990 4.080 16.320 1.00 97.06 137 ARG A C 1
ATOM 1034 O O . ARG A 1 137 ? 3.517 4.099 17.427 1.00 97.06 137 ARG A O 1
ATOM 1041 N N . LYS A 1 138 ? 3.188 3.084 15.449 1.00 97.75 138 LYS A N 1
ATOM 1042 C CA . LYS A 1 138 ? 4.113 1.962 15.697 1.00 97.75 138 LYS A CA 1
ATOM 1043 C C . LYS A 1 138 ? 5.583 2.390 15.712 1.00 97.75 138 LYS A C 1
ATOM 1045 O O . LYS A 1 138 ? 6.365 1.810 16.456 1.00 97.75 138 LYS A O 1
ATOM 1050 N N . LEU A 1 139 ? 5.950 3.391 14.913 1.00 96.88 139 LEU A N 1
ATOM 1051 C CA . LEU A 1 139 ? 7.313 3.927 14.831 1.00 96.88 139 LEU A CA 1
ATOM 1052 C C . LEU A 1 139 ? 7.667 4.895 15.973 1.00 96.88 139 LEU A C 1
ATOM 1054 O O . LEU A 1 139 ? 8.849 5.139 16.215 1.00 96.88 139 LEU A O 1
ATOM 1058 N N . GLY A 1 140 ? 6.669 5.446 16.672 1.00 95.06 140 GLY A N 1
ATOM 1059 C CA . GLY A 1 140 ? 6.886 6.415 17.747 1.00 95.06 140 GLY A CA 1
ATOM 1060 C C . GLY A 1 140 ? 7.534 7.699 17.224 1.00 95.06 140 GLY A C 1
ATOM 1061 O O . GLY A 1 140 ? 6.977 8.361 16.348 1.00 95.06 140 GLY A O 1
ATOM 1062 N N . ASP A 1 141 ? 8.712 8.033 17.754 1.00 93.75 141 ASP A N 1
ATOM 1063 C CA . ASP A 1 141 ? 9.434 9.276 17.444 1.00 93.75 141 ASP A CA 1
ATOM 1064 C C . ASP A 1 141 ? 10.068 9.291 16.043 1.00 93.75 141 ASP A C 1
ATOM 1066 O O . ASP A 1 141 ? 10.409 10.354 15.520 1.00 93.75 141 ASP A O 1
ATOM 1070 N N . GLN A 1 142 ? 10.230 8.129 15.402 1.00 94.62 142 GLN A N 1
ATOM 1071 C CA . GLN A 1 142 ? 10.734 8.070 14.033 1.00 94.62 142 GLN A CA 1
ATOM 1072 C C . GLN A 1 142 ? 9.618 8.416 13.041 1.00 94.62 142 GLN A C 1
ATOM 1074 O O . GLN A 1 142 ? 8.537 7.825 13.060 1.00 94.62 142 GLN A O 1
ATOM 1079 N N . THR A 1 143 ? 9.876 9.353 12.126 1.00 93.38 143 THR A N 1
ATOM 1080 C CA . THR A 1 143 ? 8.885 9.695 11.098 1.00 93.38 143 THR A CA 1
ATOM 1081 C C . THR A 1 143 ? 8.736 8.560 10.087 1.00 93.38 143 THR A C 1
ATOM 1083 O O . THR A 1 143 ? 9.712 7.924 9.678 1.00 93.38 143 THR A O 1
ATOM 1086 N N . LEU A 1 144 ? 7.502 8.327 9.641 1.00 94.38 144 LEU A N 1
ATOM 1087 C CA . LEU A 1 144 ? 7.199 7.317 8.630 1.00 94.38 144 LEU A CA 1
ATOM 1088 C C . LEU A 1 144 ? 7.951 7.562 7.315 1.00 94.38 144 LEU A C 1
ATOM 1090 O O . LEU A 1 144 ? 8.442 6.618 6.701 1.00 94.38 144 LEU A O 1
ATOM 1094 N N . GLU A 1 145 ? 8.083 8.824 6.904 1.00 93.12 145 GLU A N 1
ATOM 1095 C CA . GLU A 1 145 ? 8.878 9.203 5.734 1.00 93.12 145 GLU A CA 1
ATOM 1096 C C . GLU A 1 145 ? 10.334 8.762 5.887 1.00 93.12 145 GLU A C 1
ATOM 1098 O O . GLU A 1 145 ? 10.857 8.057 5.026 1.00 93.12 145 GLU A O 1
ATOM 1103 N N . HIS A 1 146 ? 10.970 9.106 7.012 1.00 93.44 146 HIS A N 1
ATOM 1104 C CA . HIS A 1 146 ? 12.352 8.726 7.269 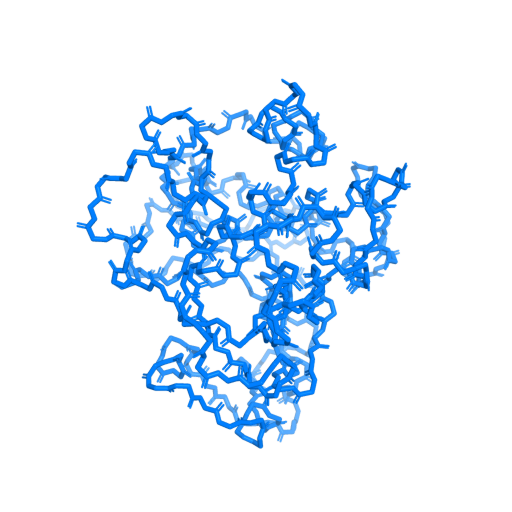1.00 93.44 146 HIS A CA 1
ATOM 1105 C C . HIS A 1 146 ? 12.512 7.202 7.285 1.00 93.44 146 HIS A C 1
ATOM 1107 O O . HIS A 1 146 ? 13.460 6.683 6.689 1.00 93.44 146 HIS A O 1
ATOM 1113 N N . PHE A 1 147 ? 11.576 6.480 7.910 1.00 95.69 147 PHE A N 1
ATOM 1114 C CA . PHE A 1 147 ? 11.585 5.021 7.918 1.00 95.69 147 PHE A CA 1
ATOM 1115 C C . PHE A 1 147 ? 11.520 4.442 6.499 1.00 95.69 147 PHE A C 1
ATOM 1117 O O . PHE A 1 147 ? 12.345 3.592 6.163 1.00 95.69 147 PHE A O 1
ATOM 1124 N N . ILE A 1 148 ? 10.591 4.909 5.658 1.00 95.31 148 ILE A N 1
ATOM 1125 C CA . ILE A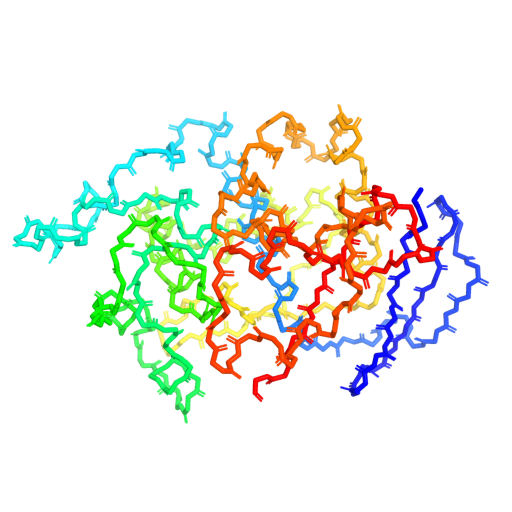 1 148 ? 10.444 4.441 4.271 1.00 95.31 148 ILE A CA 1
ATOM 1126 C C . ILE A 1 148 ? 11.700 4.770 3.462 1.00 95.31 148 ILE A C 1
ATOM 1128 O O . ILE A 1 148 ? 12.246 3.890 2.798 1.00 95.31 148 ILE A O 1
ATOM 1132 N N . SER A 1 149 ? 12.210 5.996 3.557 1.00 93.38 149 SER A N 1
ATOM 1133 C CA . SER A 1 149 ? 13.425 6.403 2.854 1.00 93.38 149 SER A CA 1
ATOM 1134 C C . SER A 1 149 ? 14.623 5.505 3.181 1.00 93.38 149 SER A C 1
ATOM 1136 O O . SER A 1 149 ? 15.297 5.022 2.274 1.00 93.38 149 SER A O 1
ATOM 1138 N N . HIS A 1 150 ? 14.865 5.211 4.460 1.00 94.25 150 HIS A N 1
ATOM 1139 C CA . HIS A 1 150 ? 16.065 4.480 4.880 1.00 94.25 150 HIS A CA 1
ATOM 1140 C C . HIS A 1 150 ? 15.915 2.958 4.815 1.00 94.25 150 HIS A C 1
ATOM 1142 O O . HIS A 1 150 ? 16.863 2.269 4.457 1.00 94.25 150 HIS A O 1
ATOM 1148 N N . ASN A 1 151 ? 14.744 2.416 5.157 1.00 95.62 151 ASN A N 1
ATOM 1149 C CA . ASN A 1 151 ? 14.547 0.967 5.308 1.00 95.62 151 ASN A CA 1
ATOM 1150 C C . ASN A 1 151 ? 13.863 0.322 4.102 1.00 95.62 151 ASN A C 1
ATOM 1152 O O . ASN A 1 151 ? 13.875 -0.906 3.963 1.00 95.62 151 ASN A O 1
ATOM 1156 N N . VAL A 1 152 ? 13.248 1.130 3.237 1.00 95.56 152 VAL A N 1
ATOM 1157 C CA . VAL A 1 152 ? 12.636 0.652 1.999 1.00 95.56 152 VAL A CA 1
ATOM 1158 C C . VAL A 1 152 ? 13.423 1.144 0.804 1.00 95.56 152 VAL A C 1
ATOM 1160 O O . VAL A 1 152 ? 13.973 0.317 0.091 1.00 95.56 152 VAL A O 1
ATOM 1163 N N . MET A 1 153 ? 13.505 2.457 0.611 1.00 94.25 153 MET A N 1
ATOM 1164 C CA . MET A 1 153 ? 13.976 3.064 -0.634 1.00 94.25 153 MET A CA 1
ATOM 1165 C C . MET A 1 153 ? 15.485 2.942 -0.839 1.00 94.25 153 MET A C 1
ATOM 1167 O O . MET A 1 153 ? 15.908 2.455 -1.885 1.00 94.25 153 MET A O 1
ATOM 1171 N N . GLY A 1 154 ? 16.286 3.281 0.173 1.00 94.81 154 GLY A N 1
ATOM 1172 C CA . GLY A 1 154 ? 17.741 3.123 0.126 1.00 94.81 154 GLY A CA 1
ATOM 1173 C C . GLY A 1 154 ? 18.184 1.702 -0.261 1.00 94.81 154 GLY A C 1
ATOM 1174 O O . GLY A 1 154 ? 18.938 1.557 -1.223 1.00 94.81 154 GLY A O 1
ATOM 1175 N N . PRO A 1 155 ? 17.679 0.638 0.399 1.00 94.38 155 PRO A N 1
ATOM 1176 C CA . PRO A 1 155 ? 18.016 -0.745 0.063 1.00 94.38 155 PRO A CA 1
ATOM 1177 C C . PRO A 1 155 ? 17.714 -1.153 -1.383 1.00 94.38 155 PRO A C 1
ATOM 1179 O O . PRO A 1 155 ? 18.453 -1.954 -1.942 1.00 94.38 155 PRO A O 1
ATOM 1182 N N . ILE A 1 156 ? 16.667 -0.600 -2.002 1.00 93.00 156 ILE A N 1
ATOM 1183 C CA . ILE A 1 156 ? 16.307 -0.889 -3.404 1.00 93.00 156 ILE A CA 1
ATOM 1184 C C . ILE A 1 156 ? 16.965 0.089 -4.399 1.00 93.00 156 ILE A C 1
ATOM 1186 O O . ILE A 1 156 ? 16.649 0.085 -5.591 1.00 93.00 156 ILE A O 1
ATOM 1190 N N . GLY A 1 157 ? 17.889 0.931 -3.919 1.00 92.44 157 GLY A N 1
ATOM 1191 C CA . GLY A 1 157 ? 18.662 1.875 -4.725 1.00 92.44 157 GLY A CA 1
ATOM 1192 C C . GLY A 1 157 ? 17.866 3.084 -5.213 1.00 92.44 157 GLY A C 1
ATOM 1193 O O . GLY A 1 157 ? 18.197 3.641 -6.265 1.00 92.44 157 GLY A O 1
ATOM 1194 N N . LEU A 1 158 ? 16.798 3.455 -4.505 1.00 90.69 158 LEU A N 1
ATOM 1195 C CA . LEU A 1 158 ? 16.049 4.679 -4.765 1.00 90.69 158 LEU A CA 1
ATOM 1196 C C . LEU A 1 158 ? 16.602 5.816 -3.912 1.00 90.69 158 LEU A C 1
ATOM 1198 O O . LEU A 1 158 ? 16.714 5.680 -2.692 1.00 90.69 158 LEU A O 1
ATOM 1202 N N . ASP A 1 159 ? 16.892 6.944 -4.554 1.00 79.62 159 ASP A N 1
ATOM 1203 C CA . ASP A 1 159 ? 17.186 8.178 -3.835 1.00 79.62 159 ASP A CA 1
ATOM 1204 C C . ASP A 1 159 ? 15.925 8.643 -3.092 1.00 79.62 159 ASP A C 1
ATOM 1206 O O . ASP A 1 159 ? 14.798 8.399 -3.539 1.00 79.62 159 ASP A O 1
ATOM 1210 N N . SER A 1 160 ? 16.104 9.288 -1.933 1.00 65.69 160 SER A N 1
ATOM 1211 C CA . SER A 1 160 ? 14.981 9.787 -1.129 1.00 65.69 160 SER A CA 1
ATOM 1212 C C . SER A 1 160 ? 14.083 10.683 -1.992 1.00 65.69 160 SER A C 1
ATOM 1214 O O . SER A 1 160 ? 14.541 11.726 -2.468 1.00 65.69 160 SER A O 1
ATOM 1216 N N . PRO A 1 161 ? 12.816 10.308 -2.212 1.00 68.38 161 PRO A N 1
ATOM 1217 C CA . PRO A 1 161 ? 11.937 11.022 -3.105 1.00 68.38 161 PRO A CA 1
ATOM 1218 C C . PRO A 1 161 ? 11.407 12.253 -2.385 1.00 68.38 161 PRO A C 1
ATOM 1220 O O . PRO A 1 161 ? 11.378 12.330 -1.154 1.00 68.38 161 PRO A O 1
ATOM 1223 N N . LYS A 1 162 ? 10.880 13.191 -3.163 1.00 80.12 162 LYS A N 1
ATOM 1224 C CA . LYS A 1 162 ? 9.973 14.180 -2.594 1.00 80.12 162 LYS A CA 1
ATOM 1225 C C . LYS A 1 162 ? 8.679 13.469 -2.203 1.00 80.12 162 LYS A C 1
ATOM 1227 O O . LYS A 1 162 ? 8.098 12.738 -3.008 1.00 80.12 162 LYS A O 1
ATOM 1232 N N . TRP A 1 163 ? 8.232 13.694 -0.972 1.00 87.81 163 TRP A N 1
ATOM 1233 C CA . TRP A 1 163 ? 6.943 13.226 -0.485 1.00 87.81 163 TRP A CA 1
ATOM 1234 C C . TRP A 1 163 ? 5.963 14.384 -0.381 1.00 87.81 163 TRP A C 1
ATOM 1236 O O . TRP A 1 163 ? 6.257 15.431 0.194 1.00 87.81 163 TRP A O 1
ATOM 1246 N N . ARG A 1 164 ? 4.750 14.171 -0.885 1.00 89.25 164 ARG A N 1
ATOM 1247 C CA . ARG A 1 164 ? 3.605 14.998 -0.508 1.00 89.25 164 ARG A CA 1
ATOM 1248 C C . ARG A 1 164 ? 3.199 14.651 0.918 1.00 89.25 164 ARG A C 1
ATOM 1250 O O . ARG A 1 164 ? 3.072 13.470 1.263 1.00 89.25 164 ARG A O 1
ATOM 1257 N N . SER A 1 165 ? 2.934 15.685 1.702 1.00 90.44 165 SER A N 1
ATOM 1258 C CA . SER A 1 165 ? 2.563 15.572 3.105 1.00 90.44 165 SER A CA 1
ATOM 1259 C C . SER A 1 165 ? 1.423 16.515 3.491 1.00 90.44 165 SER A C 1
ATOM 1261 O O . SER A 1 165 ? 1.040 17.409 2.728 1.00 90.44 165 SER A O 1
ATOM 1263 N N . ASP A 1 166 ? 0.818 16.264 4.655 1.00 90.62 166 ASP A N 1
ATOM 1264 C CA . ASP A 1 166 ? -0.129 17.194 5.275 1.00 90.62 166 ASP A CA 1
ATOM 1265 C C . ASP A 1 166 ? 0.609 18.398 5.885 1.00 90.62 166 ASP A C 1
ATOM 1267 O O . ASP A 1 166 ? 1.839 18.442 5.917 1.00 90.62 166 ASP A O 1
ATOM 1271 N N . LEU A 1 167 ? -0.125 19.392 6.397 1.00 89.38 167 LEU A N 1
ATOM 1272 C CA . LEU A 1 167 ? 0.503 20.584 6.994 1.00 89.38 167 LEU A CA 1
ATOM 1273 C C . LEU A 1 167 ? 1.287 20.284 8.287 1.00 89.38 167 LEU A C 1
ATOM 1275 O O . LEU A 1 167 ? 1.972 21.166 8.798 1.00 89.38 167 LEU A O 1
ATOM 1279 N N . LYS A 1 168 ? 1.189 19.062 8.823 1.00 87.69 168 LYS A N 1
ATOM 1280 C CA . LYS A 1 168 ? 1.990 18.561 9.947 1.00 87.69 168 LYS A CA 1
ATOM 1281 C C . LYS A 1 168 ? 3.190 17.719 9.491 1.00 87.69 168 LYS A C 1
ATOM 1283 O O . LYS A 1 168 ? 3.900 17.186 10.338 1.00 87.69 168 LYS A O 1
ATOM 1288 N N . GLY A 1 169 ? 3.425 17.594 8.185 1.00 85.75 169 GLY A N 1
ATOM 1289 C CA . GLY A 1 169 ? 4.555 16.858 7.627 1.00 85.75 169 GLY A CA 1
ATOM 1290 C C . GLY A 1 169 ? 4.361 15.341 7.548 1.00 85.75 169 GLY A C 1
ATOM 1291 O O . GLY A 1 169 ? 5.324 14.633 7.277 1.00 85.75 169 GLY A O 1
ATOM 1292 N N . ARG A 1 170 ? 3.147 14.800 7.738 1.00 87.12 170 ARG A N 1
ATOM 1293 C CA . ARG A 1 170 ? 2.907 13.359 7.525 1.00 87.12 170 ARG A CA 1
ATOM 1294 C C . ARG A 1 170 ? 2.781 13.040 6.046 1.00 87.12 170 ARG A C 1
ATOM 1296 O O . ARG A 1 170 ? 1.924 13.607 5.368 1.00 87.12 170 ARG A O 1
ATOM 1303 N N . CYS A 1 171 ? 3.592 12.102 5.566 1.00 91.62 171 CYS A N 1
ATOM 1304 C CA . CYS A 1 171 ? 3.580 11.664 4.176 1.00 91.62 171 CYS A CA 1
ATOM 1305 C C . CYS A 1 171 ? 2.288 10.912 3.806 1.00 91.62 171 CYS A C 1
ATOM 1307 O O . CYS A 1 171 ? 1.681 10.220 4.624 1.00 91.62 171 CYS A O 1
ATOM 1309 N N . PHE A 1 172 ? 1.859 11.041 2.549 1.00 92.81 172 PHE A N 1
ATOM 1310 C CA . PHE A 1 172 ? 0.658 10.367 2.047 1.00 92.81 172 PHE A CA 1
ATOM 1311 C C . PHE A 1 172 ? 0.984 8.983 1.492 1.00 92.81 172 PHE A C 1
ATOM 1313 O O . PHE A 1 172 ? 1.592 8.871 0.428 1.00 92.81 172 PHE A O 1
ATOM 1320 N N . LEU A 1 173 ? 0.494 7.914 2.122 1.00 95.12 173 LEU A N 1
ATOM 1321 C CA . LEU A 1 173 ? 0.707 6.561 1.588 1.00 95.12 173 LEU A CA 1
ATOM 1322 C C . LEU A 1 173 ? -0.185 6.232 0.385 1.00 95.12 173 LEU A C 1
ATOM 1324 O O . LEU A 1 173 ? 0.099 5.293 -0.357 1.00 95.12 173 LEU A O 1
ATOM 1328 N N . SER A 1 174 ? -1.261 6.992 0.159 1.00 93.06 174 SER A N 1
ATOM 1329 C CA . SER A 1 174 ? -2.143 6.726 -0.978 1.00 93.06 174 SER A CA 1
ATOM 1330 C C . SER A 1 174 ? -1.563 7.203 -2.316 1.00 93.06 174 SER A C 1
ATOM 1332 O O . SER A 1 174 ? -1.761 6.509 -3.315 1.00 93.06 174 SER A O 1
ATOM 1334 N N . THR A 1 175 ? -0.879 8.357 -2.346 1.00 91.31 175 THR A N 1
ATOM 1335 C CA . THR A 1 175 ? -0.446 9.052 -3.584 1.00 91.31 175 THR A CA 1
ATOM 1336 C C . THR A 1 175 ? 0.779 9.969 -3.410 1.00 91.31 175 THR A C 1
ATOM 1338 O O . THR A 1 175 ? 0.927 10.943 -4.154 1.00 91.31 175 THR A O 1
ATOM 1341 N N . GLY A 1 176 ? 1.567 9.786 -2.351 1.00 90.44 176 GLY A N 1
ATOM 1342 C CA . GLY A 1 176 ? 2.514 10.798 -1.887 1.00 90.44 176 GLY A CA 1
ATOM 1343 C C . GLY A 1 176 ? 3.878 10.834 -2.563 1.00 90.44 176 GLY A C 1
ATOM 1344 O O . GLY A 1 176 ? 4.478 11.903 -2.558 1.00 90.44 176 GLY A O 1
ATOM 1345 N N . ALA A 1 177 ? 4.371 9.728 -3.121 1.00 91.88 177 ALA A N 1
ATOM 1346 C CA . ALA A 1 177 ? 5.749 9.672 -3.600 1.00 91.88 177 ALA A CA 1
ATOM 1347 C C . ALA A 1 177 ? 5.905 10.266 -5.009 1.00 91.88 177 ALA A C 1
ATOM 1349 O O . ALA A 1 177 ? 5.024 10.137 -5.869 1.00 91.88 177 ALA A O 1
ATOM 1350 N N . GLU A 1 178 ? 7.070 10.856 -5.254 1.00 90.06 178 GLU A N 1
ATOM 1351 C CA . GLU A 1 178 ? 7.551 11.233 -6.580 1.00 90.06 178 GLU A CA 1
ATOM 1352 C C . GLU A 1 178 ? 8.762 10.379 -6.952 1.00 90.06 178 GLU A C 1
ATOM 1354 O O . GLU A 1 178 ? 9.703 10.294 -6.173 1.00 90.06 178 GLU A O 1
ATOM 1359 N N . LEU A 1 179 ? 8.768 9.763 -8.132 1.00 89.38 179 LEU A N 1
ATOM 1360 C CA . LEU A 1 179 ? 9.897 8.959 -8.614 1.00 89.38 179 LEU A CA 1
ATOM 1361 C C . LEU A 1 179 ? 10.202 9.279 -10.076 1.00 89.38 179 LEU A C 1
ATOM 1363 O O . LEU A 1 179 ? 9.366 9.835 -10.794 1.00 89.38 179 LEU A O 1
ATOM 1367 N N . THR A 1 180 ? 11.394 8.885 -10.523 1.00 89.31 180 THR A N 1
ATOM 1368 C CA . THR A 1 180 ? 11.724 8.817 -11.950 1.00 89.31 180 THR A CA 1
ATOM 1369 C C . THR A 1 180 ? 11.237 7.511 -12.590 1.00 89.31 180 THR A C 1
ATOM 1371 O O . THR A 1 180 ? 10.833 6.564 -11.909 1.00 89.31 180 THR A O 1
ATOM 1374 N N . VAL A 1 181 ? 11.303 7.426 -13.920 1.00 87.94 181 VAL A N 1
ATOM 1375 C CA . VAL A 1 181 ? 11.028 6.175 -14.644 1.00 87.94 181 VAL A CA 1
ATOM 1376 C C . VAL A 1 181 ? 12.097 5.120 -14.323 1.00 87.94 181 VAL A C 1
ATOM 1378 O O . VAL A 1 181 ? 11.761 3.950 -14.153 1.00 87.94 181 VAL A O 1
ATOM 1381 N N . GLU A 1 182 ? 13.370 5.504 -14.170 1.00 88.81 182 GLU A N 1
ATOM 1382 C CA . GLU A 1 182 ? 14.424 4.570 -13.733 1.00 88.81 182 GLU A CA 1
ATOM 1383 C C . GLU A 1 182 ? 14.122 3.981 -12.348 1.00 88.81 182 GLU A C 1
ATOM 1385 O O . GLU A 1 182 ? 14.257 2.774 -12.138 1.00 88.81 182 GLU A O 1
ATOM 1390 N N . ASP A 1 183 ? 13.663 4.814 -11.416 1.00 90.81 183 ASP A N 1
ATOM 1391 C CA . ASP A 1 183 ? 13.309 4.395 -10.060 1.00 90.81 183 ASP A CA 1
ATOM 1392 C C . ASP A 1 183 ? 12.147 3.400 -10.045 1.00 90.81 183 ASP A C 1
ATOM 1394 O O . ASP A 1 183 ? 12.203 2.365 -9.379 1.00 90.81 183 ASP A O 1
ATOM 1398 N N . LEU A 1 184 ? 11.116 3.647 -10.850 1.00 90.25 184 LEU A N 1
ATOM 1399 C CA . LEU A 1 184 ? 10.038 2.683 -11.061 1.00 90.25 184 LEU A CA 1
ATOM 1400 C C . LEU A 1 184 ? 10.561 1.352 -11.637 1.00 90.25 184 LEU A C 1
ATOM 1402 O O . LEU A 1 184 ? 10.064 0.286 -11.268 1.00 90.25 184 LEU A O 1
ATOM 1406 N N . GLY A 1 185 ? 11.595 1.387 -12.484 1.00 89.25 185 GLY A N 1
ATOM 1407 C CA . GLY A 1 185 ? 12.272 0.196 -12.998 1.00 89.25 185 GLY A CA 1
ATOM 1408 C C . GLY A 1 185 ? 13.002 -0.585 -11.901 1.00 89.25 185 GLY A C 1
ATOM 1409 O O . GLY A 1 185 ? 12.883 -1.811 -11.834 1.00 89.25 185 GLY A O 1
ATOM 1410 N N . LYS A 1 186 ? 13.722 0.106 -11.006 1.00 91.19 186 LYS A N 1
ATOM 1411 C CA . LYS A 1 186 ? 14.365 -0.498 -9.822 1.00 91.19 186 LYS A CA 1
ATOM 1412 C C . LYS A 1 186 ? 13.330 -1.139 -8.898 1.00 91.19 186 LYS A C 1
ATOM 1414 O O . LYS A 1 186 ? 13.465 -2.321 -8.582 1.00 91.19 186 LYS A O 1
ATOM 1419 N N . LEU A 1 187 ? 12.260 -0.408 -8.567 1.00 92.75 187 LEU A N 1
ATOM 1420 C CA . LEU A 1 187 ? 11.137 -0.921 -7.783 1.00 92.75 187 LEU A CA 1
ATOM 1421 C C . LEU A 1 187 ? 10.564 -2.187 -8.433 1.00 92.75 187 LEU A C 1
ATOM 1423 O O . LEU A 1 187 ? 10.520 -3.236 -7.797 1.00 92.75 187 LEU A O 1
ATOM 1427 N N . GLY A 1 188 ? 10.212 -2.130 -9.721 1.00 91.94 188 GLY A N 1
ATOM 1428 C CA . GLY A 1 188 ? 9.673 -3.272 -10.462 1.00 91.94 188 GLY A CA 1
ATOM 1429 C C . GLY A 1 188 ? 10.576 -4.511 -10.422 1.00 91.94 188 GLY A C 1
ATOM 1430 O O . GLY A 1 188 ? 10.077 -5.625 -10.263 1.00 91.94 188 GLY A O 1
ATOM 1431 N N . ARG A 1 189 ? 11.904 -4.341 -10.493 1.00 90.88 189 ARG A N 1
ATOM 1432 C CA . ARG A 1 189 ? 12.873 -5.448 -10.381 1.00 90.88 189 ARG A CA 1
ATOM 1433 C C . ARG A 1 189 ? 12.873 -6.094 -8.994 1.00 90.88 189 ARG A C 1
ATOM 1435 O O . ARG A 1 189 ? 12.877 -7.325 -8.921 1.00 90.88 189 ARG A O 1
ATOM 1442 N N . THR A 1 190 ? 12.851 -5.300 -7.922 1.00 94.44 190 THR A N 1
ATOM 1443 C CA . THR A 1 190 ? 12.739 -5.815 -6.547 1.00 94.44 190 THR A CA 1
ATOM 1444 C C . THR A 1 190 ? 11.440 -6.599 -6.378 1.00 94.44 190 THR A C 1
ATOM 1446 O O . THR A 1 190 ? 11.466 -7.749 -5.942 1.00 94.44 190 THR A O 1
ATOM 1449 N N . LEU A 1 191 ? 10.307 -6.032 -6.805 1.00 95.25 191 LEU A N 1
ATOM 1450 C CA . LEU A 1 191 ? 9.007 -6.696 -6.692 1.00 95.25 191 LEU A CA 1
ATOM 1451 C C . LEU A 1 191 ? 8.950 -7.999 -7.486 1.00 95.25 191 LEU A C 1
ATOM 1453 O O . LEU A 1 191 ? 8.465 -9.005 -6.979 1.00 95.25 191 LEU A O 1
ATOM 1457 N N . ALA A 1 192 ? 9.480 -8.008 -8.711 1.00 92.69 192 ALA A N 1
ATOM 1458 C CA . ALA A 1 192 ? 9.483 -9.199 -9.548 1.00 92.69 192 ALA A CA 1
ATOM 1459 C C . ALA A 1 192 ? 10.245 -10.364 -8.895 1.00 92.69 192 ALA A C 1
ATOM 1461 O O . ALA A 1 192 ? 9.828 -11.507 -9.053 1.00 92.69 192 ALA A O 1
ATOM 1462 N N . LYS A 1 193 ? 11.342 -10.097 -8.170 1.00 94.31 193 LYS A N 1
ATOM 1463 C CA . LYS A 1 193 ? 12.054 -11.121 -7.385 1.00 94.31 193 LYS A CA 1
ATOM 1464 C C . LYS A 1 193 ? 11.201 -11.629 -6.225 1.00 94.31 193 LYS A C 1
ATOM 1466 O O . LYS A 1 193 ? 10.965 -12.831 -6.134 1.00 94.31 193 LYS A O 1
ATOM 1471 N N . LEU A 1 194 ? 10.658 -10.718 -5.414 1.00 97.19 194 LEU A N 1
ATOM 1472 C CA . LEU A 1 194 ? 9.840 -11.084 -4.254 1.00 97.19 194 LEU A CA 1
ATOM 1473 C C . LEU A 1 194 ? 8.618 -11.920 -4.655 1.00 97.19 194 LEU A C 1
ATOM 1475 O O . LEU A 1 194 ? 8.316 -12.926 -4.021 1.00 97.19 194 LEU A O 1
ATOM 1479 N N . LEU A 1 195 ? 7.964 -11.561 -5.761 1.00 94.88 195 LEU A N 1
ATOM 1480 C CA . LEU A 1 195 ? 6.816 -12.289 -6.305 1.00 94.88 195 LEU A CA 1
ATOM 1481 C C . LEU A 1 195 ? 7.170 -13.678 -6.863 1.00 94.88 195 LEU A C 1
ATOM 1483 O O . LEU A 1 195 ? 6.283 -14.520 -6.976 1.00 94.88 195 LEU A O 1
ATOM 1487 N N . ARG A 1 196 ? 8.443 -13.940 -7.183 1.00 94.19 196 ARG A N 1
ATOM 1488 C CA . ARG A 1 196 ? 8.946 -15.278 -7.543 1.00 94.19 196 ARG A CA 1
ATOM 1489 C C . ARG A 1 196 ? 9.411 -16.097 -6.338 1.00 94.19 196 ARG A C 1
ATOM 1491 O O . ARG A 1 196 ? 9.880 -17.214 -6.520 1.00 94.19 196 ARG A O 1
ATOM 1498 N N . GLY A 1 197 ? 9.287 -15.570 -5.119 1.00 96.50 197 GLY A N 1
ATOM 1499 C CA . GLY A 1 197 ? 9.801 -16.240 -3.925 1.00 96.50 197 GLY A CA 1
ATOM 1500 C C . GLY A 1 197 ? 11.294 -15.997 -3.683 1.00 96.50 197 GLY A C 1
ATOM 1501 O O . GLY A 1 197 ? 11.889 -16.672 -2.849 1.00 96.50 197 GLY A O 1
ATOM 1502 N N . GLU A 1 198 ? 11.914 -15.055 -4.398 1.00 96.69 198 GLU A N 1
ATOM 1503 C CA . GLU A 1 198 ? 13.328 -14.712 -4.242 1.00 96.69 198 GLU A CA 1
ATOM 1504 C C . GLU A 1 198 ? 13.470 -13.505 -3.308 1.00 96.69 198 GLU A C 1
ATOM 1506 O O . GLU A 1 198 ? 12.880 -12.449 -3.552 1.00 96.69 198 GLU A O 1
ATOM 1511 N N . GLY A 1 199 ? 14.294 -13.626 -2.264 1.00 95.12 199 GLY A N 1
ATOM 1512 C CA . GLY A 1 199 ? 14.663 -12.480 -1.433 1.00 95.12 199 GLY A CA 1
ATOM 1513 C C . GLY A 1 199 ? 15.370 -11.399 -2.252 1.00 95.12 199 GLY A C 1
ATOM 1514 O O . GLY A 1 199 ? 16.174 -11.686 -3.142 1.00 95.12 199 GLY A O 1
ATOM 1515 N N . SER A 1 200 ? 15.081 -10.137 -1.949 1.00 94.25 200 SER A N 1
ATOM 1516 C CA . SER A 1 200 ? 15.726 -8.989 -2.593 1.00 94.25 200 SER A CA 1
ATOM 1517 C C . SER A 1 200 ? 15.884 -7.871 -1.587 1.00 94.25 200 SER A C 1
ATOM 1519 O O . SER A 1 200 ? 14.958 -7.609 -0.830 1.00 94.25 200 SER A O 1
ATOM 1521 N N . ASP A 1 201 ? 17.044 -7.216 -1.575 1.00 92.44 201 ASP A N 1
ATOM 1522 C CA . ASP A 1 201 ? 17.274 -5.974 -0.825 1.00 92.44 201 ASP A CA 1
ATOM 1523 C C . ASP A 1 201 ? 16.952 -6.093 0.681 1.00 92.44 201 ASP A C 1
ATOM 1525 O O . ASP A 1 201 ? 16.567 -5.133 1.343 1.00 92.44 201 ASP A O 1
ATOM 1529 N N . GLY A 1 202 ? 17.089 -7.302 1.237 1.00 93.69 202 GLY A N 1
ATOM 1530 C CA . GLY A 1 202 ? 16.782 -7.631 2.632 1.00 93.69 202 GLY A CA 1
ATOM 1531 C C . GLY A 1 202 ? 15.297 -7.861 2.945 1.00 93.69 202 GLY A C 1
ATOM 1532 O O . GLY A 1 202 ? 14.955 -7.987 4.117 1.00 93.69 202 GLY A O 1
ATOM 1533 N N . PHE A 1 203 ? 14.416 -7.895 1.945 1.00 97.69 203 PHE A N 1
ATOM 1534 C CA . PHE A 1 203 ? 13.014 -8.272 2.111 1.00 97.69 203 PHE A CA 1
ATOM 1535 C C . PHE A 1 203 ? 12.834 -9.788 2.017 1.00 97.69 203 PHE A C 1
ATOM 1537 O O . PHE A 1 203 ? 13.327 -10.427 1.083 1.00 97.69 203 PHE A O 1
ATOM 1544 N N . ASP A 1 204 ? 12.083 -10.342 2.969 1.00 97.62 204 ASP A N 1
ATOM 1545 C CA . ASP A 1 204 ? 11.638 -11.732 2.942 1.00 97.62 204 ASP A CA 1
ATOM 1546 C C . ASP A 1 204 ? 10.460 -11.881 1.952 1.00 97.62 204 ASP A C 1
ATOM 1548 O O . ASP A 1 204 ? 9.437 -11.195 2.098 1.00 97.62 204 ASP A O 1
ATOM 1552 N N . PRO A 1 205 ? 10.573 -12.758 0.939 1.00 98.12 205 PRO A N 1
ATOM 1553 C CA . PRO A 1 205 ? 9.542 -12.918 -0.076 1.00 98.12 205 PRO A CA 1
ATOM 1554 C C . PRO A 1 205 ? 8.262 -13.578 0.460 1.00 98.12 205 PRO A C 1
ATOM 1556 O O . PRO A 1 205 ? 7.178 -13.284 -0.043 1.00 98.12 205 PRO A O 1
ATOM 1559 N N . ALA A 1 206 ? 8.343 -14.428 1.489 1.00 98.50 206 ALA A N 1
ATOM 1560 C CA . ALA A 1 206 ? 7.170 -15.040 2.107 1.00 98.50 206 ALA A CA 1
ATOM 1561 C C . ALA A 1 206 ? 6.353 -13.996 2.879 1.00 98.50 206 ALA A C 1
ATOM 1563 O O . ALA A 1 206 ? 5.128 -13.951 2.744 1.00 98.50 206 ALA A O 1
ATOM 1564 N N . ILE A 1 207 ? 7.025 -13.097 3.608 1.00 98.62 207 ILE A N 1
ATOM 1565 C CA . ILE A 1 207 ? 6.359 -11.978 4.291 1.00 98.62 207 ILE A CA 1
ATOM 1566 C C . ILE A 1 207 ? 5.730 -11.033 3.262 1.00 98.62 207 ILE A C 1
ATOM 1568 O O . ILE A 1 207 ? 4.559 -10.679 3.393 1.00 98.62 207 ILE A O 1
ATOM 1572 N N . TYR A 1 208 ? 6.458 -10.671 2.199 1.00 98.50 208 TYR A N 1
ATOM 1573 C CA . TYR A 1 208 ? 5.911 -9.817 1.139 1.00 98.50 208 TYR A CA 1
ATOM 1574 C C . TYR A 1 208 ? 4.692 -10.453 0.442 1.00 98.50 208 TYR A C 1
ATOM 1576 O O . TYR A 1 208 ? 3.711 -9.771 0.126 1.00 98.50 208 TYR A O 1
ATOM 1584 N N . SER A 1 209 ? 4.718 -11.773 0.239 1.00 98.12 209 SER A N 1
ATOM 1585 C CA . SER A 1 209 ? 3.586 -12.529 -0.303 1.00 98.12 209 SER A CA 1
ATOM 1586 C C . SER A 1 209 ? 2.352 -12.441 0.603 1.00 98.12 209 SER A C 1
ATOM 1588 O O . SER A 1 209 ? 1.245 -12.213 0.108 1.00 98.12 209 SER A O 1
ATOM 1590 N N . ASP A 1 210 ? 2.523 -12.528 1.929 1.00 98.62 210 ASP A N 1
ATOM 1591 C CA . ASP A 1 210 ? 1.407 -12.397 2.874 1.00 98.62 210 ASP A CA 1
ATOM 1592 C C . ASP A 1 210 ? 0.872 -10.954 2.972 1.00 98.62 210 ASP A C 1
ATOM 1594 O O . ASP A 1 210 ? -0.342 -10.738 2.993 1.00 98.62 210 ASP A O 1
ATOM 1598 N N . VAL A 1 211 ? 1.757 -9.950 2.928 1.00 98.75 211 VAL A N 1
ATOM 1599 C CA . VAL A 1 211 ? 1.394 -8.517 2.881 1.00 98.75 211 VAL A CA 1
ATOM 1600 C C . VAL A 1 211 ? 0.575 -8.182 1.635 1.00 98.75 211 VAL A C 1
ATOM 1602 O O . VAL A 1 211 ? -0.383 -7.409 1.693 1.00 98.75 211 VAL A O 1
ATOM 1605 N N . THR A 1 212 ? 0.934 -8.767 0.494 1.00 98.31 212 THR A N 1
ATOM 1606 C CA . THR A 1 212 ? 0.257 -8.522 -0.786 1.00 98.31 212 THR A CA 1
ATOM 1607 C C . THR A 1 212 ? -0.861 -9.517 -1.072 1.00 98.31 212 THR A C 1
ATOM 1609 O O . THR A 1 212 ? -1.421 -9.522 -2.171 1.00 98.31 212 THR A O 1
ATOM 1612 N N . LYS A 1 213 ? -1.223 -10.3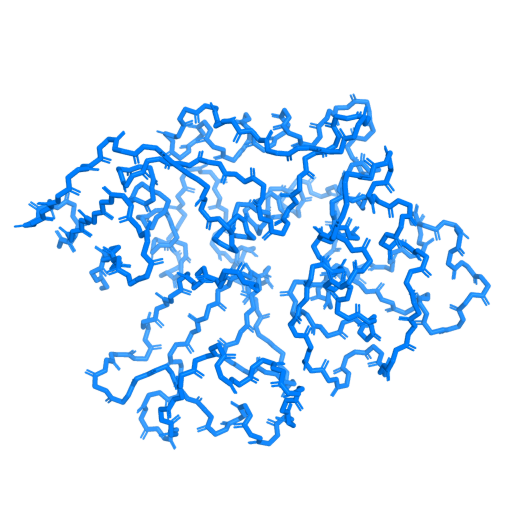68 -0.110 1.00 98.06 213 LYS A N 1
ATOM 1613 C CA . LYS A 1 213 ? -2.246 -11.400 -0.276 1.00 98.06 213 LYS A CA 1
ATOM 1614 C C . LYS A 1 213 ? -3.612 -10.797 -0.597 1.00 98.06 213 LYS A C 1
ATOM 1616 O O . LYS A 1 213 ? -4.096 -9.902 0.094 1.00 98.06 213 LYS A O 1
ATOM 1621 N N . SER A 1 214 ? -4.259 -11.343 -1.620 1.00 98.12 214 SER A N 1
ATOM 1622 C CA . SER A 1 214 ? -5.601 -10.935 -2.040 1.00 98.12 214 SER A CA 1
ATOM 1623 C C . SER A 1 214 ? -6.689 -11.476 -1.112 1.00 98.12 214 SER A C 1
ATOM 1625 O O . SER A 1 214 ? -6.472 -12.450 -0.388 1.00 98.12 214 SER A O 1
ATOM 1627 N N . SER A 1 215 ? -7.863 -10.845 -1.131 1.00 98.19 215 SER A N 1
ATOM 1628 C CA . SER A 1 215 ? -9.030 -11.277 -0.355 1.00 98.19 215 SER A CA 1
ATOM 1629 C C . SER A 1 215 ? -10.051 -11.997 -1.240 1.00 98.19 215 SER A C 1
ATOM 1631 O O . SER A 1 215 ? -9.990 -11.935 -2.467 1.00 98.19 215 SER A O 1
ATOM 1633 N N . ALA A 1 216 ? -11.038 -12.649 -0.622 1.00 97.25 216 ALA A N 1
ATOM 1634 C CA . ALA A 1 216 ? -12.183 -13.193 -1.354 1.00 97.25 216 ALA A CA 1
ATOM 1635 C C . ALA A 1 216 ? -13.064 -12.092 -1.979 1.00 97.25 216 ALA A C 1
ATOM 1637 O O . ALA A 1 216 ? -13.754 -12.343 -2.964 1.00 97.25 216 ALA A O 1
ATOM 1638 N N . ALA A 1 217 ? -13.035 -10.871 -1.431 1.00 98.12 217 ALA A N 1
ATOM 1639 C CA . ALA A 1 217 ? -13.792 -9.745 -1.968 1.00 98.12 217 ALA A CA 1
ATOM 1640 C C . ALA A 1 217 ? -13.205 -9.225 -3.291 1.00 98.12 217 ALA A C 1
ATOM 1642 O O . ALA A 1 217 ? -13.953 -8.747 -4.140 1.00 98.12 217 ALA A O 1
ATOM 1643 N N . ASN A 1 218 ? -11.885 -9.339 -3.478 1.00 98.25 218 ASN A N 1
ATOM 1644 C CA . ASN A 1 218 ? -11.221 -9.077 -4.750 1.00 98.25 218 ASN A CA 1
ATOM 1645 C C . ASN A 1 218 ? -9.947 -9.941 -4.888 1.00 98.25 218 ASN A C 1
ATOM 1647 O O . ASN A 1 218 ? -8.907 -9.595 -4.318 1.00 98.25 218 ASN A O 1
ATOM 1651 N N . PRO A 1 219 ? -9.989 -11.046 -5.659 1.00 97.50 219 PRO A N 1
ATOM 1652 C CA . PRO A 1 219 ? -8.851 -11.951 -5.803 1.00 97.50 219 PRO A CA 1
ATOM 1653 C C . PRO A 1 219 ? -7.745 -11.425 -6.726 1.00 97.50 219 PRO A C 1
ATOM 1655 O O . PRO A 1 219 ? -6.700 -12.064 -6.824 1.00 97.50 219 PRO A O 1
ATOM 1658 N N . ILE A 1 220 ? -7.952 -10.290 -7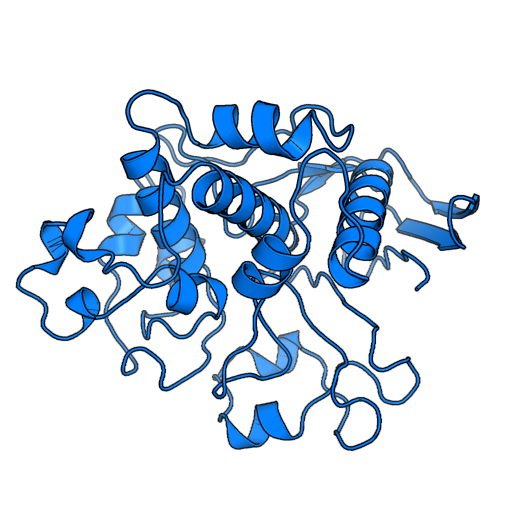.403 1.00 97.69 220 ILE A N 1
ATOM 1659 C CA . ILE A 1 220 ? -6.957 -9.684 -8.297 1.00 97.69 220 ILE A CA 1
ATOM 1660 C C . ILE A 1 220 ? -6.283 -8.446 -7.696 1.00 97.69 220 ILE A C 1
ATOM 1662 O O . ILE A 1 220 ? -5.495 -7.802 -8.382 1.00 97.69 220 ILE A O 1
ATOM 1666 N N . TYR A 1 221 ? -6.543 -8.121 -6.425 1.00 98.25 221 TYR A N 1
ATOM 1667 C CA . TYR A 1 221 ? -5.920 -6.990 -5.734 1.00 98.25 221 TYR A CA 1
ATOM 1668 C C . TYR A 1 221 ? -5.331 -7.389 -4.377 1.00 98.25 221 TYR A C 1
ATOM 1670 O O . TYR A 1 221 ? -5.914 -8.200 -3.662 1.00 98.25 221 TYR A O 1
ATOM 1678 N N . GLY A 1 222 ? -4.191 -6.811 -3.992 1.00 97.62 222 GLY A N 1
ATOM 1679 C CA . GLY A 1 222 ? -3.674 -6.895 -2.621 1.00 97.62 222 GLY A CA 1
ATOM 1680 C C . GLY A 1 222 ? -2.358 -6.144 -2.427 1.00 97.62 222 GLY A C 1
ATOM 1681 O O . GLY A 1 222 ? -1.472 -6.214 -3.276 1.00 97.62 222 GLY A O 1
ATOM 1682 N N . GLY A 1 223 ? -2.225 -5.402 -1.323 1.00 96.44 223 GLY A N 1
ATOM 1683 C CA . GLY A 1 223 ? -0.985 -4.711 -0.942 1.00 96.44 223 GLY A CA 1
ATOM 1684 C C . GLY A 1 223 ? -0.482 -3.679 -1.958 1.00 96.44 223 GLY A C 1
ATOM 1685 O O . GLY A 1 223 ? 0.719 -3.456 -2.058 1.00 96.44 223 GLY A O 1
ATOM 1686 N N . GLY A 1 224 ? -1.389 -3.075 -2.733 1.00 95.50 224 GLY A N 1
ATOM 1687 C CA . GLY A 1 224 ? -1.043 -2.123 -3.798 1.00 95.50 224 GLY A CA 1
ATOM 1688 C C . GLY A 1 224 ? -0.813 -2.757 -5.173 1.00 95.50 224 GLY A C 1
ATOM 1689 O O . GLY A 1 224 ? -0.566 -2.029 -6.129 1.00 95.50 224 GLY A O 1
ATOM 1690 N N . LEU A 1 225 ? -0.925 -4.084 -5.292 1.00 97.19 225 LEU A N 1
ATOM 1691 C C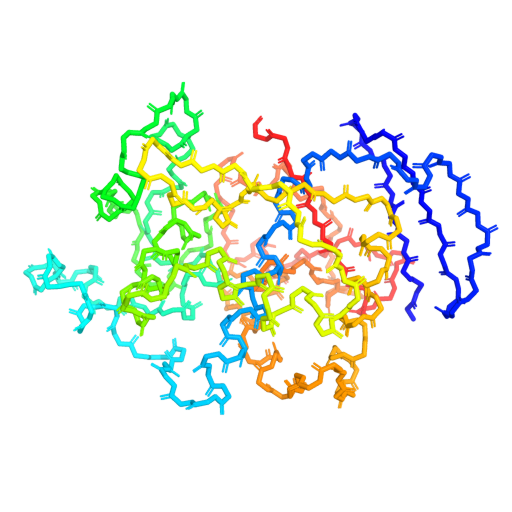A . LEU A 1 225 ? -0.706 -4.817 -6.537 1.00 97.19 225 LEU A CA 1
ATOM 1692 C C . LEU A 1 225 ? -2.022 -5.218 -7.200 1.00 97.19 225 LEU A C 1
ATOM 1694 O O . LEU A 1 225 ? -2.902 -5.777 -6.540 1.00 97.19 225 LEU A O 1
ATOM 1698 N N . TRP A 1 226 ? -2.099 -5.032 -8.517 1.00 97.50 226 TRP A N 1
ATOM 1699 C CA . TRP A 1 226 ? -3.101 -5.659 -9.375 1.00 97.50 226 TRP A CA 1
ATOM 1700 C C . TRP A 1 226 ? -2.506 -6.904 -10.027 1.00 97.50 226 TRP A C 1
ATOM 1702 O O . TRP A 1 226 ? -1.412 -6.844 -10.581 1.00 97.50 226 TRP A O 1
ATOM 1712 N N . LYS A 1 227 ? -3.198 -8.043 -9.970 1.00 97.38 227 LYS A N 1
ATOM 1713 C CA . LYS A 1 227 ? -2.645 -9.349 -10.354 1.00 97.38 227 LYS A CA 1
ATOM 1714 C C . LYS A 1 227 ? -3.482 -10.016 -11.434 1.00 97.38 227 LYS A C 1
ATOM 1716 O O . LYS A 1 227 ? -4.693 -10.150 -11.301 1.00 97.38 227 LYS A O 1
ATOM 1721 N N . ASN A 1 228 ? -2.837 -10.538 -12.468 1.00 97.31 228 ASN A N 1
ATOM 1722 C CA . ASN A 1 228 ? -3.516 -11.172 -13.594 1.00 97.31 228 ASN A CA 1
ATOM 1723 C C . ASN A 1 228 ? -3.842 -12.663 -13.369 1.00 97.31 228 ASN A C 1
ATOM 1725 O O . ASN A 1 228 ? -3.916 -13.445 -14.314 1.00 97.31 228 ASN A O 1
ATOM 1729 N N . VAL A 1 229 ? -4.065 -13.082 -12.120 1.00 95.94 229 VAL A N 1
ATOM 1730 C CA . VAL A 1 229 ? -4.157 -14.505 -11.726 1.00 95.94 229 VAL A CA 1
ATOM 1731 C C . VAL A 1 229 ? -5.317 -15.276 -12.370 1.00 95.94 229 VAL A C 1
ATOM 1733 O O . VAL A 1 229 ? -5.351 -16.501 -12.318 1.00 95.94 229 VAL A O 1
ATOM 1736 N N . ARG A 1 230 ? -6.271 -14.576 -12.993 1.00 95.25 230 ARG A N 1
ATOM 1737 C CA . ARG A 1 230 ? -7.433 -15.151 -13.689 1.00 95.25 230 ARG A CA 1
ATOM 1738 C C . ARG A 1 230 ? -7.336 -15.076 -15.217 1.00 95.25 230 ARG A C 1
ATOM 1740 O O . ARG A 1 230 ? -8.349 -15.274 -15.875 1.00 95.25 230 ARG A O 1
ATOM 1747 N N . ALA A 1 231 ? -6.166 -14.808 -15.804 1.00 95.50 231 ALA A N 1
ATOM 1748 C CA . ALA A 1 231 ? -6.015 -14.596 -17.255 1.00 95.50 231 ALA A CA 1
ATOM 1749 C C . ALA A 1 231 ? -6.627 -15.703 -18.143 1.00 95.50 231 ALA A C 1
ATOM 1751 O O . ALA A 1 231 ? -7.102 -15.424 -19.243 1.00 95.50 231 ALA A O 1
ATOM 1752 N N . THR A 1 232 ? -6.635 -16.953 -17.666 1.00 94.94 232 THR A N 1
ATOM 1753 C CA . THR A 1 232 ? -7.132 -18.127 -18.403 1.00 94.94 232 THR A CA 1
ATOM 1754 C C . THR A 1 232 ? -8.643 -18.338 -18.306 1.00 94.94 232 THR A C 1
ATOM 1756 O O . THR A 1 232 ? -9.216 -18.987 -19.177 1.00 94.94 232 THR A O 1
ATOM 1759 N N . SER A 1 233 ? -9.302 -17.805 -17.273 1.00 93.81 233 SER A N 1
ATOM 1760 C CA . SER A 1 233 ? -10.720 -18.073 -16.981 1.00 93.81 233 SER A CA 1
ATOM 1761 C C . SER A 1 233 ? -11.582 -16.816 -16.852 1.00 93.81 233 SER A C 1
ATOM 1763 O O . SER A 1 233 ? -12.805 -16.913 -16.837 1.00 93.81 233 SER A O 1
ATOM 1765 N N . GLY A 1 234 ? -10.960 -15.649 -16.695 1.00 94.31 234 GLY A N 1
ATOM 1766 C CA . GLY A 1 234 ? -11.631 -14.387 -16.424 1.00 94.31 234 GLY A CA 1
ATOM 1767 C C . GLY A 1 234 ? -12.001 -13.587 -17.672 1.00 94.31 234 GLY A C 1
ATOM 1768 O O . GLY A 1 234 ? -11.605 -13.896 -18.802 1.00 94.31 234 GLY A O 1
ATOM 1769 N N . HIS A 1 235 ? -12.757 -12.517 -17.447 1.00 96.44 235 HIS A N 1
ATOM 1770 C CA . HIS A 1 235 ? -12.995 -11.451 -18.412 1.00 96.44 235 HIS A CA 1
ATOM 1771 C C . HIS A 1 235 ? -12.041 -10.286 -18.130 1.00 96.44 235 HIS A C 1
ATOM 1773 O O . HIS A 1 235 ? -11.797 -9.938 -16.974 1.00 96.44 235 HIS A O 1
ATOM 1779 N N . ALA A 1 236 ? -11.458 -9.715 -19.187 1.00 97.25 236 ALA A N 1
ATOM 1780 C CA . ALA A 1 236 ? -10.581 -8.557 -19.052 1.00 97.25 236 ALA A CA 1
ATOM 1781 C C . ALA A 1 236 ? -11.398 -7.328 -18.636 1.00 97.25 236 ALA A C 1
ATOM 1783 O O . ALA A 1 236 ? -12.502 -7.136 -19.146 1.00 97.25 236 ALA A O 1
ATOM 1784 N N . VAL A 1 237 ? -10.855 -6.528 -17.720 1.00 96.00 237 VAL A N 1
ATOM 1785 C CA . VAL A 1 237 ? -11.491 -5.304 -17.223 1.00 96.00 237 VAL A CA 1
ATOM 1786 C C . VAL A 1 237 ? -10.511 -4.138 -17.264 1.00 96.00 237 VAL A C 1
ATOM 1788 O O . VAL A 1 237 ? -9.340 -4.299 -16.919 1.00 96.00 237 VAL A O 1
ATOM 1791 N N . GLU A 1 238 ? -11.013 -2.958 -17.622 1.00 93.50 238 GLU A N 1
ATOM 1792 C CA . GLU A 1 238 ? -10.317 -1.701 -17.357 1.00 93.50 238 GLU A CA 1
ATOM 1793 C C . GLU A 1 238 ? -10.524 -1.354 -15.884 1.00 93.50 238 GLU A C 1
ATOM 1795 O O . GLU A 1 238 ? -11.648 -1.155 -15.420 1.00 93.50 238 GLU A O 1
ATOM 1800 N N . ILE A 1 239 ? -9.432 -1.382 -15.117 1.00 93.19 239 ILE A N 1
ATOM 1801 C CA . ILE A 1 239 ? -9.495 -1.338 -13.654 1.00 93.19 239 ILE A CA 1
ATOM 1802 C C . ILE A 1 239 ? -10.162 -0.063 -13.152 1.00 93.19 239 ILE A C 1
ATOM 1804 O O . ILE A 1 239 ? -11.006 -0.154 -12.264 1.00 93.19 239 ILE A O 1
ATOM 1808 N N . GLU A 1 240 ? -9.805 1.091 -13.716 1.00 89.56 240 GLU A N 1
ATOM 1809 C CA . GLU A 1 240 ? -10.293 2.397 -13.257 1.00 89.56 240 GLU A CA 1
ATOM 1810 C C . GLU A 1 240 ? -11.811 2.537 -13.423 1.00 89.56 240 GLU A C 1
ATOM 1812 O O . GLU A 1 240 ? -12.492 2.933 -12.477 1.00 89.56 240 GLU A O 1
ATOM 1817 N N . ASP A 1 241 ? -12.357 2.053 -14.540 1.00 92.56 241 ASP A N 1
ATOM 1818 C CA . ASP A 1 241 ? -13.799 2.041 -14.837 1.00 92.56 241 ASP A CA 1
ATOM 1819 C C . ASP A 1 241 ? -14.607 1.119 -13.899 1.00 92.56 241 ASP A C 1
ATOM 1821 O O . ASP A 1 241 ? -15.846 1.103 -13.890 1.00 92.56 241 ASP A O 1
ATOM 1825 N N . CYS A 1 242 ? -13.910 0.299 -13.109 1.00 93.69 242 CYS A N 1
ATOM 1826 C CA . CYS A 1 242 ? -14.498 -0.690 -12.216 1.00 93.69 242 CYS A CA 1
ATOM 1827 C C . CYS A 1 242 ? -14.351 -0.339 -10.728 1.00 93.69 242 CYS A C 1
ATOM 1829 O O . CYS A 1 242 ? -14.773 -1.141 -9.891 1.00 93.69 242 CYS A O 1
ATOM 1831 N N . LEU A 1 243 ? -13.763 0.810 -10.374 1.00 92.44 243 LEU A N 1
ATOM 1832 C CA . LEU A 1 243 ? -13.544 1.184 -8.969 1.00 92.44 243 LEU A CA 1
ATOM 1833 C C . LEU A 1 243 ? -14.757 1.867 -8.326 1.00 92.44 243 LEU A C 1
ATOM 1835 O O . LEU A 1 243 ? -15.022 1.618 -7.147 1.00 92.44 243 LEU A O 1
ATOM 1839 N N . ASP A 1 244 ? -15.485 2.692 -9.084 1.00 88.69 244 ASP A N 1
ATOM 1840 C CA . ASP A 1 244 ? -16.629 3.472 -8.597 1.00 88.69 244 ASP A CA 1
ATOM 1841 C C . ASP A 1 244 ? -17.802 3.427 -9.603 1.00 88.69 244 ASP A C 1
ATOM 1843 O O . ASP A 1 244 ? -17.615 3.788 -10.767 1.00 88.69 244 ASP A O 1
ATOM 1847 N N . PRO A 1 245 ? -19.006 2.961 -9.209 1.00 91.75 245 PRO A N 1
ATOM 1848 C CA . PRO A 1 245 ? -19.347 2.371 -7.910 1.00 91.75 245 PRO A CA 1
ATOM 1849 C C . PRO A 1 245 ? -18.624 1.035 -7.649 1.00 91.75 245 PRO A C 1
ATOM 1851 O O . PRO A 1 245 ? -18.308 0.312 -8.600 1.00 91.75 245 PRO A O 1
ATOM 1854 N N . PRO A 1 246 ? -18.400 0.650 -6.372 1.00 92.88 246 PRO A N 1
ATOM 1855 C CA . PRO A 1 246 ? -17.763 -0.622 -6.040 1.00 92.88 246 PRO A CA 1
ATOM 1856 C C . PRO A 1 246 ? -18.503 -1.820 -6.638 1.00 92.88 246 PRO A C 1
ATOM 1858 O O . PRO A 1 246 ? -19.729 -1.925 -6.558 1.00 92.88 246 PRO A O 1
ATOM 1861 N N . ARG A 1 247 ? -17.743 -2.764 -7.198 1.00 96.88 247 ARG A N 1
ATOM 1862 C CA . ARG A 1 247 ? -18.269 -4.009 -7.777 1.00 96.88 247 ARG A CA 1
ATOM 1863 C C . ARG A 1 247 ? -18.325 -5.137 -6.750 1.00 96.88 247 ARG A C 1
ATOM 1865 O O . ARG A 1 247 ? -17.518 -5.179 -5.824 1.00 96.88 247 ARG A O 1
ATOM 1872 N N . SER A 1 248 ? -19.244 -6.081 -6.938 1.00 97.00 248 SER A N 1
ATOM 1873 C CA . SER A 1 248 ? -19.403 -7.245 -6.058 1.00 97.00 248 SER A CA 1
ATOM 1874 C C . SER A 1 248 ? -18.177 -8.169 -6.064 1.00 97.00 248 SER A C 1
ATOM 1876 O O . SER A 1 248 ? -17.388 -8.199 -7.010 1.00 97.00 248 SER A O 1
ATOM 1878 N N . SER A 1 249 ? -18.058 -9.014 -5.038 1.00 96.94 249 SER A N 1
ATOM 1879 C CA . SER A 1 249 ? -17.052 -10.086 -5.006 1.00 96.94 249 SER A CA 1
ATOM 1880 C C . SER A 1 249 ? -17.189 -11.067 -6.177 1.00 96.94 249 SER A C 1
ATOM 1882 O O . SER A 1 249 ? -16.184 -11.559 -6.692 1.00 96.94 249 SER A O 1
ATOM 1884 N N . SER A 1 250 ? -18.417 -11.323 -6.645 1.00 96.94 250 SER A N 1
ATOM 1885 C CA . SER A 1 250 ? -18.680 -12.167 -7.816 1.00 96.94 250 SER A CA 1
ATOM 1886 C C . SER A 1 250 ? -18.125 -11.565 -9.107 1.00 96.94 250 SER A C 1
ATOM 1888 O O . SER A 1 250 ? -17.552 -12.297 -9.912 1.00 96.94 250 SER A O 1
ATOM 1890 N N . PHE A 1 251 ? -18.219 -10.241 -9.276 1.00 97.81 251 PHE A N 1
ATOM 1891 C CA . PHE A 1 251 ? -17.602 -9.538 -10.398 1.00 97.81 251 PHE A CA 1
ATOM 1892 C C . PHE A 1 251 ? -16.081 -9.723 -10.378 1.00 97.81 251 PHE A C 1
ATOM 1894 O O . PHE A 1 251 ? -15.512 -10.256 -11.332 1.00 97.81 251 PHE A O 1
ATOM 1901 N N . TRP A 1 252 ? -15.426 -9.380 -9.262 1.00 97.56 252 TRP A N 1
ATOM 1902 C CA . TRP A 1 252 ? -13.965 -9.473 -9.151 1.00 97.56 252 TRP A CA 1
ATOM 1903 C C . TRP A 1 252 ? -13.446 -10.907 -9.251 1.00 97.56 252 TRP A C 1
ATOM 1905 O O . TRP A 1 252 ? -12.352 -11.135 -9.763 1.00 97.56 252 TRP A O 1
ATOM 1915 N N . SER A 1 253 ? -14.234 -11.892 -8.815 1.00 96.69 253 SER A N 1
ATOM 1916 C CA . SER A 1 253 ? -13.889 -13.311 -8.955 1.00 96.69 253 SER A CA 1
ATOM 1917 C C . SER A 1 253 ? -13.787 -13.767 -10.409 1.00 96.69 253 SER A C 1
ATOM 1919 O O . SER A 1 253 ? -13.020 -14.686 -10.703 1.00 96.69 253 SER A O 1
ATOM 1921 N N . GLY A 1 254 ? -14.528 -13.117 -11.309 1.00 97.06 254 GLY A N 1
ATOM 1922 C CA . GLY A 1 254 ? -14.469 -13.353 -12.746 1.00 97.06 254 GLY A CA 1
ATOM 1923 C C . GLY A 1 254 ? -13.520 -12.422 -13.502 1.00 97.06 254 GLY A C 1
ATOM 1924 O O . GLY A 1 254 ? -13.348 -12.630 -14.698 1.00 97.06 254 GLY A O 1
ATOM 1925 N N . ALA A 1 255 ? -12.927 -11.413 -12.864 1.00 97.88 255 ALA A N 1
ATOM 1926 C CA . ALA A 1 255 ? -12.134 -10.387 -13.538 1.00 97.88 255 ALA A CA 1
ATOM 1927 C C . ALA A 1 255 ? -10.657 -10.791 -13.700 1.00 97.88 255 ALA A C 1
ATOM 1929 O O . ALA A 1 255 ? -10.085 -11.483 -12.858 1.00 97.88 255 ALA A O 1
ATOM 1930 N N . CYS A 1 256 ? -10.015 -10.320 -14.768 1.00 97.94 256 CYS A N 1
ATOM 1931 C CA . CYS A 1 256 ? -8.564 -10.358 -14.965 1.00 97.94 256 CYS A CA 1
ATOM 1932 C C . CYS A 1 256 ? -8.076 -9.046 -15.596 1.00 97.94 256 CYS A C 1
ATOM 1934 O O . CYS A 1 256 ? -8.865 -8.325 -16.198 1.00 97.94 256 CYS A O 1
ATOM 1936 N N . LEU A 1 257 ? -6.774 -8.762 -15.520 1.00 96.25 257 LEU A N 1
ATOM 1937 C CA . LEU A 1 257 ? -6.199 -7.577 -16.169 1.00 96.25 257 LEU A CA 1
ATOM 1938 C C . LEU A 1 257 ? -6.131 -7.755 -17.686 1.00 96.25 257 LEU A C 1
ATOM 1940 O O . LEU A 1 257 ? -6.433 -6.848 -18.448 1.00 96.25 257 LEU A O 1
ATOM 1944 N N . SER A 1 258 ? -5.720 -8.938 -18.144 1.00 95.56 258 SER A N 1
ATOM 1945 C CA . SER A 1 258 ? -5.573 -9.220 -19.566 1.00 95.56 258 SER A CA 1
ATOM 1946 C C . SER A 1 258 ? -5.575 -10.714 -19.853 1.00 95.56 258 SER A C 1
ATOM 1948 O O . SER A 1 258 ? -4.753 -11.464 -19.330 1.00 95.56 258 SER A O 1
ATOM 1950 N N . LYS A 1 259 ? -6.394 -11.123 -20.823 1.00 96.44 259 LYS A N 1
ATOM 1951 C CA . LYS A 1 259 ? -6.404 -12.497 -21.352 1.00 96.44 259 LYS A CA 1
ATOM 1952 C C . LYS A 1 259 ? -5.208 -12.827 -22.250 1.00 96.44 259 LYS A C 1
ATOM 1954 O O . LYS A 1 259 ? -4.958 -13.990 -22.533 1.00 96.44 259 LYS A O 1
ATOM 1959 N N . ARG A 1 260 ? -4.492 -11.807 -22.741 1.00 95.44 260 ARG A N 1
ATOM 1960 C CA . ARG A 1 260 ? -3.342 -11.963 -23.655 1.00 95.44 260 ARG A CA 1
ATOM 1961 C C . ARG A 1 260 ? -2.000 -12.050 -22.934 1.00 95.44 260 ARG A C 1
ATOM 1963 O O . ARG A 1 260 ? -0.983 -12.273 -23.576 1.00 95.44 260 ARG A O 1
ATOM 1970 N N . HIS A 1 261 ? -1.996 -11.829 -21.621 1.00 93.88 261 HIS A N 1
ATOM 1971 C CA . HIS A 1 261 ? -0.780 -11.787 -20.822 1.00 93.88 261 HIS A CA 1
ATOM 1972 C C . HIS A 1 261 ? -0.771 -12.943 -19.812 1.00 93.88 261 HIS A C 1
ATOM 1974 O O . HIS A 1 261 ? -1.844 -13.401 -19.415 1.00 93.88 261 HIS A O 1
ATOM 1980 N N . PRO A 1 262 ? 0.415 -13.405 -19.383 1.00 93.94 262 PRO A N 1
ATOM 1981 C CA . PRO A 1 262 ? 0.554 -14.475 -18.399 1.00 93.94 262 PRO A CA 1
ATOM 1982 C C . PRO A 1 262 ? -0.187 -14.227 -17.077 1.00 93.94 262 PRO A C 1
ATOM 1984 O O . PRO A 1 262 ? -0.458 -13.085 -16.693 1.00 93.94 262 PRO A O 1
ATOM 1987 N N . THR A 1 263 ? -0.470 -15.307 -16.345 1.00 95.44 263 THR A N 1
ATOM 1988 C CA . THR A 1 263 ? -1.127 -15.249 -15.028 1.00 95.44 263 THR A CA 1
ATOM 1989 C C . THR A 1 263 ? -0.250 -14.648 -13.933 1.00 95.44 263 THR A C 1
ATOM 1991 O O . THR A 1 263 ? -0.773 -14.198 -12.917 1.00 95.44 263 THR A O 1
ATOM 1994 N N . ASP A 1 264 ? 1.069 -14.635 -14.130 1.00 93.44 264 ASP A N 1
ATOM 1995 C CA . ASP A 1 264 ? 2.041 -14.010 -13.232 1.00 93.44 264 ASP A CA 1
ATOM 1996 C C . ASP A 1 264 ? 2.261 -12.517 -13.536 1.00 93.44 264 ASP A C 1
ATOM 1998 O O . ASP A 1 264 ? 3.033 -11.867 -12.836 1.00 93.44 264 ASP A O 1
ATOM 2002 N N . LEU A 1 265 ? 1.568 -11.936 -14.528 1.00 94.50 265 LEU A N 1
ATOM 2003 C CA . LEU A 1 265 ? 1.577 -10.487 -14.735 1.00 94.50 265 LEU A CA 1
ATOM 2004 C C . LEU A 1 265 ? 1.032 -9.778 -13.487 1.00 94.50 265 LEU A C 1
ATOM 2006 O O . LEU A 1 265 ? -0.090 -10.032 -13.037 1.00 94.50 265 LEU A O 1
ATOM 2010 N N . VAL A 1 266 ? 1.808 -8.821 -12.989 1.00 95.38 266 VAL A N 1
ATOM 2011 C CA . VAL A 1 266 ? 1.407 -7.880 -11.944 1.00 95.38 266 VAL A CA 1
ATOM 2012 C C . VAL A 1 266 ? 1.551 -6.462 -12.478 1.00 95.38 266 VAL A C 1
ATOM 2014 O O . VAL A 1 266 ? 2.535 -6.142 -13.140 1.00 95.38 266 VAL A O 1
ATOM 2017 N N . ALA A 1 267 ? 0.568 -5.618 -12.182 1.00 94.19 267 ALA A N 1
ATOM 2018 C CA . ALA A 1 267 ? 0.547 -4.217 -12.565 1.00 94.19 267 ALA A CA 1
ATOM 2019 C C . ALA A 1 267 ? 0.475 -3.312 -11.330 1.00 94.19 267 ALA A C 1
ATOM 2021 O O . ALA A 1 267 ? -0.249 -3.584 -10.367 1.00 94.19 267 ALA A O 1
ATOM 2022 N N . LEU A 1 268 ? 1.207 -2.202 -11.398 1.00 92.31 268 LEU A N 1
ATOM 2023 C CA . LEU A 1 268 ? 1.051 -1.063 -10.500 1.00 92.31 268 LEU A CA 1
ATOM 2024 C C . LEU A 1 268 ? 0.262 -0.014 -11.280 1.00 92.31 268 LEU A C 1
ATOM 2026 O O . LEU A 1 268 ? 0.779 0.553 -12.238 1.00 92.31 268 LEU A O 1
ATOM 2030 N N . ILE A 1 269 ? -1.002 0.195 -10.918 1.00 87.19 269 ILE A N 1
ATOM 2031 C CA . ILE A 1 269 ? -1.906 1.071 -11.673 1.00 87.19 269 ILE A CA 1
ATOM 2032 C C . ILE A 1 269 ? -2.072 2.376 -10.897 1.00 87.19 269 ILE A C 1
ATOM 2034 O O . ILE A 1 269 ? -2.561 2.388 -9.762 1.00 87.19 269 ILE A O 1
ATOM 2038 N N . GLY A 1 270 ? -1.604 3.467 -11.501 1.00 71.50 270 GLY A N 1
ATOM 2039 C CA . GLY A 1 270 ? -1.797 4.824 -11.015 1.00 71.50 270 GLY A CA 1
ATOM 2040 C C . GLY A 1 270 ? -3.090 5.401 -11.575 1.00 71.50 270 GLY A C 1
ATOM 2041 O O . GLY A 1 270 ? -3.104 5.727 -12.748 1.00 71.50 270 GLY A O 1
ATOM 2042 N N . SER A 1 271 ? -4.123 5.567 -10.747 1.00 64.88 271 SER A N 1
ATOM 2043 C CA . SER A 1 271 ? -5.321 6.325 -11.136 1.00 64.88 271 SER A CA 1
ATOM 2044 C C . SER A 1 271 ? -5.174 7.795 -10.751 1.00 64.88 271 SER A C 1
ATOM 2046 O O . SER A 1 271 ? -4.656 8.102 -9.668 1.00 64.88 271 SER A O 1
ATOM 2048 N N . ALA A 1 272 ? -5.601 8.686 -11.650 1.00 52.38 272 ALA A N 1
ATOM 2049 C CA . ALA A 1 272 ? -5.540 10.137 -11.477 1.00 52.38 272 ALA A CA 1
ATOM 2050 C C . ALA A 1 272 ? -6.529 10.676 -10.428 1.00 52.38 272 ALA A C 1
ATOM 2052 O O . ALA A 1 272 ? -6.284 11.758 -9.892 1.00 52.38 272 ALA A O 1
ATOM 2053 N N . GLY A 1 273 ? -7.541 9.887 -10.049 1.00 42.78 273 GLY A N 1
ATOM 2054 C CA . GLY A 1 273 ? -8.622 10.344 -9.175 1.00 42.78 273 GLY A CA 1
ATOM 2055 C C . GLY A 1 273 ? -9.610 11.255 -9.887 1.00 42.78 273 GLY A C 1
ATOM 2056 O O . GLY A 1 273 ? -9.186 12.066 -10.739 1.00 42.78 273 GLY A O 1
#

Sequence (273 aa):
MLPGIAAGFGGKGWALWEGRSRIAESNLFASGPILSITKTLAGLAVTRLVANGAMSLDEKLVDTFPEWKSDAVKSRITPRMLLQQTSGLDAGSSALYHRPLADKGRVALALRMVDAPGSQFRYGASHWEVLAEFLQRKLGDQTLEHFISHNVMGPIGLDSPKWRSDLKGRCFLSTGAELTVEDLGKLGRTLAKLLRGEGSDGFDPAIYSDVTKSSAANPIYGGGLWKNVRATSGHAVEIEDCLDPPRSSSFWSGACLSKRHPTDLVALIGSAG